Protein AF-A0A3M6CRD8-F1 (afdb_monomer)

Secondary structure (DSSP, 8-state):
-PPPHHHHHHHHHHHHHHH-GGG--GGGHHHHHHHHHHHH--GGGGT-HHHHHHHHHHHHHHHHHHHHHHHHTT---HHHHHHHHHH-HHHHHHHHHHHHHHHHHHHHHHHHHTT--TT-HHHHHHHHHHHHHHHHHHHIIIIIHHHHHHHHHHHHHHHHHHHHHHHTTTTTT-HHHHHHHHHHTHHHHHHHH-S--EEEEEEEE-SPPPTTS----EEEEEEE-TT-EEEEEEE--TTS-SB-S-BTTB-PBPHHHHHHHHHHHHHHHHHHHTHHHHHHHSSS--EEEEEEEEEE-S-THHHHT-HHHHHHHHHHHHHHTTT-EEE-HHHHHHHHHHTT--

InterPro domains:
  IPR025359 Shedu protein SduA, C-terminal [PF14082] (174-333)

Nearest PDB structures (foldseek):
  4oyd-assembly2_D  TM=3.198E-01  e=9.705E+00  synthetic construct
  8otz-assembly1_DU  TM=2.199E-01  e=2.222E+00  Bos taurus

Solvent-accessible surface area (backbone atoms only — not comparable to full-atom values): 18643 Å² total; per-residue (Å²): 131,87,77,50,72,69,58,48,52,51,52,52,53,14,56,58,37,37,76,49,47,69,73,65,52,86,90,41,59,85,36,48,63,56,10,50,49,60,64,66,54,67,76,54,47,82,78,41,50,56,66,41,34,54,51,51,42,50,53,48,50,52,53,50,53,53,51,47,43,72,75,42,54,90,53,77,45,70,65,51,50,56,51,44,44,71,76,32,62,70,56,37,52,48,51,56,40,40,54,48,20,48,47,37,27,50,52,41,44,48,52,64,69,68,61,72,67,99,80,48,73,62,59,55,49,48,40,52,50,53,24,50,52,32,43,44,49,37,49,42,60,71,30,46,46,59,46,50,52,51,50,52,52,52,50,54,50,54,50,53,52,49,48,48,73,69,35,58,71,84,46,17,74,39,42,67,60,54,49,55,50,47,67,76,38,46,69,56,57,27,53,75,69,50,83,57,49,44,84,70,37,73,58,31,70,29,41,67,63,42,99,82,71,66,55,55,50,56,35,52,31,30,31,24,36,89,80,28,34,32,31,40,31,39,75,50,24,45,60,43,58,65,52,39,72,73,56,90,94,42,34,48,63,8,72,64,47,54,48,50,55,53,49,49,53,49,42,50,52,36,28,62,75,40,37,74,68,49,47,76,72,43,100,58,85,63,42,67,88,74,59,46,33,35,37,38,43,7,40,58,75,83,37,62,90,37,66,67,51,40,51,34,47,51,55,54,50,61,74,41,44,93,65,37,43,76,42,26,50,56,58,49,53,48,56,51,53,65,68,69,78,116

Sequence (342 aa):
MEISDERFEEVWGSIQLAQDMRKARPEDYDRLAIALSFKLSHSDFALDPKDSAEHLLKIVQEKIDERLEEILGADRSRENFAKQLELAPGFKFFMDVALRAKRKLNDLIQYIDDDESDEFAIEFAEFVLEAMDEFNSVIVNGDVLPLLKRGVYASDIARALDVWATKRGDEAGNESFWHEELEKRKGVLERLLGGYALFMQSEFHVGTTDVRGAGSKRADFAYLNKANNISLIEIKAPKTKLLGRKYRDTCPFSSEVSGAISQVLIQRNELMANFYQKRHMAPMPFEVFAPRCFLIVGDLSSISDDRDKLMAFEVQRQAISSHVSIVTFDELYDQFSSFHQI

Foldseek 3Di:
DDQPPVNVCLLVVLCVCLVFVQPDDPVCVVSPVVSLCVNLDQPCCVPPVQVSLVVLLVVLVVLLVVLCCVQQPPNPDPVSVVVSVVVPVLSVVLVVLSVQLNVLSVVLNVVVVVCPPPDPPPVNVVSSVSNSVSSVVNVCSRHVVSVVVVVVVVVLLVVLVVCCVPVCPVCQQPQVVVLVSCVVNVVLVCLVVPDDKAWFDAQAFQADQPPVRPDGLTARTWIADPVLAIEGEHEGGQAPDQFDDDDPQATAGHPVVVVRLVSQLVSLVSNVVCVVVVQVVTPDHHDHPPYAAEYEYHALVVCVVPPRHNVRSVVNQVVCCVHYHYDYPVRSSVSSVVVPPD

Organism: NCBI:txid251654

Radius of gyration: 28.12 Å; Cα contacts (8 Å, |Δi|>4): 421; chains: 1; bounding box: 84×38×87 Å

Structure (mmCIF, N/CA/C/O backbone):
data_AF-A0A3M6CRD8-F1
#
_entry.id   AF-A0A3M6CRD8-F1
#
loop_
_atom_site.group_PDB
_atom_site.id
_atom_site.type_symbol
_atom_site.label_atom_id
_atom_site.label_alt_id
_atom_site.label_comp_id
_atom_site.label_asym_id
_atom_site.label_entity_id
_atom_site.label_seq_id
_atom_site.pdbx_PDB_ins_code
_atom_site.Cartn_x
_atom_site.Cartn_y
_atom_site.Cartn_z
_atom_site.occupancy
_atom_site.B_iso_or_equiv
_atom_site.auth_seq_id
_atom_site.auth_comp_id
_atom_site.auth_asym_id
_atom_site.auth_atom_id
_atom_site.pdbx_PDB_model_num
ATOM 1 N N . MET A 1 1 ? -46.968 7.690 10.334 1.00 50.56 1 MET A N 1
ATOM 2 C CA . MET A 1 1 ? -46.266 7.929 9.059 1.00 50.56 1 MET A CA 1
ATOM 3 C C . MET A 1 1 ? -45.726 6.575 8.645 1.00 50.56 1 MET A C 1
ATOM 5 O O . MET A 1 1 ? -44.907 6.048 9.385 1.00 50.56 1 MET A O 1
ATOM 9 N N . GLU A 1 2 ? -46.289 5.946 7.612 1.00 63.06 2 GLU A N 1
ATOM 10 C CA . GLU A 1 2 ? -45.821 4.629 7.157 1.00 63.06 2 GLU A CA 1
ATOM 11 C C . GLU A 1 2 ? -44.382 4.758 6.648 1.00 63.06 2 GLU A C 1
ATOM 13 O O . GLU A 1 2 ? -44.060 5.683 5.899 1.00 63.06 2 GLU A O 1
ATOM 18 N N . ILE A 1 3 ? -43.502 3.885 7.133 1.00 66.88 3 ILE A N 1
ATOM 19 C CA . ILE A 1 3 ? -42.139 3.760 6.617 1.00 66.88 3 ILE A CA 1
ATOM 20 C C . ILE A 1 3 ? -42.274 3.062 5.264 1.00 66.88 3 ILE A C 1
ATOM 22 O O . ILE A 1 3 ? -42.878 1.996 5.198 1.00 66.88 3 ILE A O 1
ATOM 26 N N . SER A 1 4 ? -41.770 3.674 4.190 1.00 83.56 4 SER A N 1
ATOM 27 C CA . SER A 1 4 ? -41.719 3.008 2.887 1.00 83.56 4 SER A CA 1
ATOM 28 C C . SER A 1 4 ? -40.782 1.802 2.950 1.00 83.56 4 SER A C 1
ATOM 30 O O . SER A 1 4 ? -39.781 1.845 3.666 1.00 83.56 4 SER A O 1
ATOM 32 N N . ASP A 1 5 ? -41.062 0.760 2.165 1.00 83.69 5 ASP A N 1
ATOM 33 C CA . ASP A 1 5 ? -40.213 -0.439 2.086 1.00 83.69 5 ASP A CA 1
ATOM 34 C C . ASP A 1 5 ? -38.744 -0.079 1.786 1.00 83.69 5 ASP A C 1
ATOM 36 O O . ASP A 1 5 ? -37.828 -0.617 2.400 1.00 83.69 5 ASP A O 1
ATOM 40 N N . GLU A 1 6 ? -38.507 0.927 0.937 1.00 80.69 6 GLU A N 1
ATOM 41 C CA . GLU A 1 6 ? -37.163 1.453 0.649 1.00 80.69 6 GLU A CA 1
ATOM 42 C C . GLU A 1 6 ? -36.455 2.013 1.892 1.00 80.69 6 GLU A C 1
ATOM 44 O O . GLU A 1 6 ? -35.274 1.746 2.115 1.00 80.69 6 GLU A O 1
ATOM 49 N N . ARG A 1 7 ? -37.176 2.764 2.732 1.00 80.50 7 ARG A N 1
ATOM 50 C CA . ARG A 1 7 ? -36.622 3.352 3.957 1.00 80.50 7 ARG A CA 1
ATOM 51 C C . ARG A 1 7 ? -36.400 2.293 5.035 1.00 80.50 7 ARG A C 1
ATOM 53 O O . ARG A 1 7 ? -35.473 2.423 5.832 1.00 80.50 7 ARG A O 1
ATOM 60 N N . PHE A 1 8 ? -37.227 1.249 5.069 1.00 84.50 8 PHE A N 1
ATOM 61 C CA . PHE A 1 8 ? -36.997 0.097 5.938 1.00 84.50 8 PHE A CA 1
ATOM 62 C C . PHE A 1 8 ? -35.706 -0.636 5.551 1.00 84.50 8 PHE A C 1
ATOM 64 O O . PHE A 1 8 ? -34.853 -0.850 6.411 1.00 84.50 8 PHE A O 1
ATOM 71 N N . GLU A 1 9 ? -35.517 -0.940 4.265 1.00 85.06 9 GLU A N 1
ATOM 72 C CA . GLU A 1 9 ? -34.311 -1.609 3.757 1.00 85.06 9 GLU A CA 1
ATOM 73 C C . GLU A 1 9 ? -33.032 -0.780 3.979 1.00 85.06 9 GLU A C 1
ATOM 75 O O . GLU A 1 9 ? -31.980 -1.322 4.323 1.00 85.06 9 GLU A O 1
ATOM 80 N N . GLU A 1 10 ? -33.104 0.546 3.840 1.00 82.75 10 GLU A N 1
ATOM 81 C CA . GLU A 1 10 ? -31.990 1.454 4.141 1.00 82.75 10 GLU A CA 1
ATOM 82 C C . GLU A 1 10 ? -31.578 1.405 5.622 1.00 82.75 10 GLU A C 1
ATOM 84 O O . GLU A 1 10 ? -30.393 1.242 5.942 1.00 82.75 10 GLU A O 1
ATOM 89 N N . VAL A 1 11 ? -32.549 1.519 6.535 1.00 82.88 11 VAL A N 1
ATOM 90 C CA . VAL A 1 11 ? -32.298 1.496 7.984 1.00 82.88 11 VAL A CA 1
ATOM 91 C C . VAL A 1 11 ? -31.804 0.120 8.417 1.00 82.88 11 VAL A C 1
ATOM 93 O O . VAL A 1 11 ? -30.806 0.023 9.131 1.00 82.88 11 VAL A O 1
ATOM 96 N N . TRP A 1 12 ? -32.454 -0.946 7.952 1.00 85.38 12 TRP A N 1
ATOM 97 C CA . TRP A 1 12 ? -32.073 -2.316 8.279 1.00 85.38 12 TRP A CA 1
ATOM 98 C C . TRP A 1 12 ? -30.667 -2.651 7.774 1.00 85.38 12 TRP A C 1
ATOM 100 O O . TRP A 1 12 ? -29.837 -3.150 8.538 1.00 85.38 12 TRP A O 1
ATOM 110 N N . GLY A 1 13 ? -30.353 -2.286 6.528 1.00 85.94 13 GLY A N 1
ATOM 111 C CA . GLY A 1 13 ? -29.010 -2.433 5.974 1.00 85.94 13 GLY A CA 1
ATOM 112 C C . GLY A 1 13 ? -27.956 -1.648 6.762 1.00 85.94 13 GLY A C 1
ATOM 113 O O . GLY A 1 13 ? -26.855 -2.151 6.985 1.00 85.94 13 GLY A O 1
ATOM 114 N N . SER A 1 14 ? -28.294 -0.452 7.253 1.00 87.44 14 SER A N 1
ATOM 115 C CA . SER A 1 14 ? -27.396 0.353 8.094 1.00 87.44 14 SER A CA 1
ATOM 116 C C . SER A 1 14 ? -27.139 -0.288 9.462 1.00 87.44 14 SER A C 1
ATOM 118 O O . SER A 1 14 ? -26.006 -0.266 9.937 1.00 87.44 14 SER A O 1
ATOM 120 N N . ILE A 1 15 ? -28.153 -0.908 10.076 1.00 85.81 15 ILE A N 1
ATOM 121 C CA . ILE A 1 15 ? -28.018 -1.646 11.345 1.00 85.81 15 ILE A CA 1
ATOM 122 C C . ILE A 1 15 ? -27.124 -2.876 11.165 1.00 85.81 15 ILE A C 1
ATOM 124 O O . ILE A 1 15 ? -26.238 -3.126 11.979 1.00 85.81 15 ILE A O 1
ATOM 128 N N . GLN A 1 16 ? -27.310 -3.630 10.080 1.00 86.50 16 GLN A N 1
ATOM 129 C CA . GLN A 1 16 ? -26.449 -4.774 9.773 1.00 86.50 16 GLN A CA 1
ATOM 130 C C . GLN A 1 16 ? -24.996 -4.336 9.550 1.00 86.50 16 GLN A C 1
ATOM 132 O O . GLN A 1 16 ? -24.073 -4.942 10.095 1.00 86.50 16 GLN A O 1
ATOM 137 N N . LEU A 1 17 ? -24.785 -3.250 8.802 1.00 88.06 17 LEU A N 1
ATOM 138 C CA . LEU A 1 17 ? -23.453 -2.699 8.560 1.00 88.06 17 LEU A CA 1
ATOM 139 C C . LEU A 1 17 ? -22.801 -2.156 9.840 1.00 88.06 17 LEU A C 1
ATOM 141 O O . LEU A 1 17 ? -21.583 -2.253 10.001 1.00 88.06 17 LEU A O 1
ATOM 145 N N . ALA A 1 18 ? -23.600 -1.632 10.771 1.00 86.81 18 ALA A N 1
ATOM 146 C CA . ALA A 1 18 ? -23.132 -1.195 12.078 1.00 86.81 18 ALA A CA 1
ATOM 147 C C . ALA A 1 18 ? -22.554 -2.351 12.908 1.00 86.81 18 ALA A C 1
ATOM 149 O O . ALA A 1 18 ? -21.743 -2.089 13.776 1.00 86.81 18 ALA A O 1
ATOM 150 N N . GLN A 1 19 ? -22.861 -3.623 12.646 1.00 83.69 19 GLN A N 1
ATOM 151 C CA . GLN A 1 19 ? -22.251 -4.726 13.406 1.00 83.69 19 GLN A CA 1
ATOM 152 C C . GLN A 1 19 ? -20.760 -4.901 13.087 1.00 83.69 19 GLN A C 1
ATOM 154 O O . GLN A 1 19 ? -19.939 -5.086 13.982 1.00 83.69 19 GLN A O 1
ATOM 159 N N . ASP A 1 20 ? -20.390 -4.800 11.809 1.00 84.12 20 ASP A N 1
ATOM 160 C CA . ASP A 1 20 ? -18.999 -4.839 11.366 1.00 84.12 20 ASP A CA 1
ATOM 161 C C . ASP A 1 20 ? -18.810 -3.972 10.122 1.00 84.12 20 ASP A C 1
ATOM 163 O O . ASP A 1 20 ? -18.903 -4.426 8.977 1.00 84.12 20 ASP A O 1
ATOM 167 N N . MET A 1 21 ? -18.475 -2.706 10.363 1.00 88.12 21 MET A N 1
ATOM 168 C CA . MET A 1 21 ? -18.277 -1.733 9.295 1.00 88.12 21 MET A CA 1
ATOM 169 C C . MET A 1 21 ? -17.099 -2.100 8.382 1.00 88.12 21 MET A C 1
ATOM 171 O O . MET A 1 21 ? -17.038 -1.633 7.247 1.00 88.12 21 MET A O 1
ATOM 175 N N . ARG A 1 22 ? -16.181 -2.987 8.800 1.00 84.00 22 ARG A N 1
ATOM 176 C CA . ARG A 1 22 ? -15.063 -3.413 7.943 1.00 84.00 22 ARG A CA 1
ATOM 177 C C . ARG A 1 22 ? -15.558 -4.147 6.690 1.00 84.00 22 ARG A C 1
ATOM 179 O O . ARG A 1 22 ? -14.829 -4.175 5.696 1.00 84.00 22 ARG A O 1
ATOM 186 N N . LYS A 1 23 ? -16.784 -4.673 6.711 1.00 85.75 23 LYS A N 1
ATOM 187 C CA . LYS A 1 23 ? -17.433 -5.367 5.590 1.00 85.75 23 LYS A CA 1
ATOM 188 C C . LYS A 1 23 ? -18.084 -4.434 4.562 1.00 85.75 23 LYS A C 1
ATOM 190 O O . LYS A 1 23 ? -18.619 -4.937 3.581 1.00 85.75 23 LYS A O 1
ATOM 195 N N . ALA A 1 24 ? -18.035 -3.113 4.764 1.00 86.62 24 ALA A N 1
ATOM 196 C CA . ALA A 1 24 ? -18.603 -2.149 3.825 1.00 86.62 24 ALA A CA 1
ATOM 197 C C . ALA A 1 24 ? -18.035 -2.319 2.408 1.00 86.62 24 ALA A C 1
ATOM 199 O O . ALA A 1 24 ? -16.821 -2.478 2.225 1.00 86.62 24 ALA A O 1
ATOM 200 N N . ARG A 1 25 ? -18.923 -2.238 1.417 1.00 83.38 25 ARG A N 1
ATOM 201 C CA . ARG A 1 25 ? -18.619 -2.264 -0.018 1.00 83.38 25 ARG A CA 1
ATOM 202 C C . ARG A 1 25 ? -18.853 -0.877 -0.629 1.00 83.38 25 ARG A C 1
ATOM 204 O O . ARG A 1 25 ? -19.482 -0.036 0.013 1.00 83.38 25 ARG A O 1
ATOM 211 N N . PRO A 1 26 ? -18.376 -0.610 -1.860 1.00 78.00 26 PRO A N 1
ATOM 212 C CA . PRO A 1 26 ? -18.571 0.690 -2.505 1.00 78.00 26 PRO A CA 1
ATOM 213 C C . PRO A 1 26 ? -20.036 1.138 -2.573 1.00 78.00 26 PRO A C 1
ATOM 215 O O . PRO A 1 26 ? -20.307 2.318 -2.412 1.00 78.00 26 PRO A O 1
ATOM 218 N N . GLU A 1 27 ? -20.977 0.208 -2.749 1.00 80.69 27 GLU A N 1
ATOM 219 C CA . GLU A 1 27 ? -22.424 0.475 -2.765 1.00 80.69 27 GLU A CA 1
ATOM 220 C C . GLU A 1 27 ? -23.023 0.878 -1.405 1.00 80.69 27 GLU A C 1
ATOM 222 O O . GLU A 1 27 ? -24.117 1.430 -1.362 1.00 80.69 27 GLU A O 1
ATOM 227 N N . ASP A 1 28 ? -22.314 0.655 -0.296 1.00 84.81 28 ASP A N 1
ATOM 228 C CA . ASP A 1 28 ? -22.803 0.951 1.056 1.00 84.81 28 ASP A CA 1
ATOM 229 C C . ASP A 1 28 ? -22.496 2.398 1.503 1.00 84.81 28 ASP A C 1
ATOM 231 O O . ASP A 1 28 ? -22.739 2.753 2.659 1.00 84.81 28 ASP A O 1
ATOM 235 N N . TYR A 1 29 ? -21.945 3.247 0.624 1.00 78.25 29 TYR A N 1
ATOM 236 C CA . TYR A 1 29 ? -21.412 4.563 1.003 1.00 78.25 29 TYR A CA 1
ATOM 237 C C . TYR A 1 29 ? -22.455 5.485 1.656 1.00 78.25 29 TYR A C 1
ATOM 239 O O . TYR A 1 29 ? -22.149 6.116 2.669 1.00 78.25 29 TYR A O 1
ATOM 247 N N . ASP A 1 30 ? -23.690 5.499 1.146 1.00 80.94 30 ASP A N 1
ATOM 248 C CA . ASP A 1 30 ? -24.796 6.295 1.700 1.00 80.94 30 ASP A CA 1
ATOM 249 C C . ASP A 1 30 ? -25.219 5.813 3.100 1.00 80.94 30 ASP A C 1
ATOM 251 O O . ASP A 1 30 ? -25.695 6.591 3.927 1.00 80.94 30 ASP A O 1
ATOM 255 N N . ARG A 1 31 ? -24.977 4.534 3.416 1.00 84.81 31 ARG A N 1
ATOM 256 C CA . ARG A 1 31 ? -25.359 3.904 4.691 1.00 84.81 31 ARG A CA 1
ATOM 257 C C . ARG A 1 31 ? -24.302 4.063 5.778 1.00 84.81 31 ARG A C 1
ATOM 259 O O . ARG A 1 31 ? -24.618 3.929 6.958 1.00 84.81 31 ARG A O 1
ATOM 266 N N . LEU A 1 32 ? -23.051 4.365 5.420 1.00 85.50 32 LEU A N 1
ATOM 267 C CA . LEU A 1 32 ? -21.933 4.432 6.372 1.00 85.50 32 LEU A CA 1
ATOM 268 C C . LEU A 1 32 ? -22.147 5.468 7.478 1.00 85.50 32 LEU A C 1
ATOM 270 O O . LEU A 1 32 ? -21.805 5.197 8.627 1.00 85.50 32 LEU A O 1
ATOM 274 N N . ALA A 1 33 ? -22.714 6.632 7.152 1.00 83.81 33 ALA A N 1
ATOM 275 C CA . ALA A 1 33 ? -22.978 7.676 8.140 1.00 83.81 33 ALA A CA 1
ATOM 276 C C . ALA A 1 33 ? -24.034 7.231 9.164 1.00 83.81 33 ALA A C 1
ATOM 278 O O . ALA A 1 33 ? -23.852 7.416 10.367 1.00 83.81 33 ALA A O 1
ATOM 279 N N . ILE A 1 34 ? -25.103 6.585 8.691 1.00 84.12 34 ILE A N 1
ATOM 280 C CA . ILE A 1 34 ? -26.182 6.059 9.534 1.00 84.12 34 ILE A CA 1
ATOM 281 C C . ILE A 1 34 ? -25.659 4.899 10.392 1.00 84.12 34 ILE A C 1
ATOM 283 O O . ILE A 1 34 ? -25.854 4.893 11.605 1.00 84.12 34 ILE A O 1
ATOM 287 N N . ALA A 1 35 ? -24.931 3.957 9.789 1.00 86.88 35 ALA A N 1
ATOM 288 C CA . ALA A 1 35 ? -24.308 2.837 10.492 1.00 86.88 35 ALA A CA 1
ATOM 289 C C . ALA A 1 35 ? -23.324 3.308 11.577 1.00 86.88 35 ALA A C 1
ATOM 291 O O . ALA A 1 35 ? -23.315 2.776 12.688 1.00 86.88 35 ALA A O 1
ATOM 292 N N . LEU A 1 36 ? -22.522 4.338 11.283 1.00 87.19 36 LEU A N 1
ATOM 293 C CA . LEU A 1 36 ? -21.620 4.949 12.258 1.00 87.19 36 LEU A CA 1
ATOM 294 C C . LEU A 1 36 ? -22.394 5.603 13.404 1.00 87.19 36 LEU A C 1
ATOM 296 O O . LEU A 1 36 ? -22.027 5.421 14.562 1.00 87.19 36 LEU A O 1
ATOM 300 N N . SER A 1 37 ? -23.469 6.329 13.086 1.00 84.69 37 SER A N 1
ATOM 301 C CA . SER A 1 37 ? -24.329 6.953 14.089 1.00 84.69 37 SER A CA 1
ATOM 302 C C . SER A 1 37 ? -24.927 5.914 15.031 1.00 84.69 37 SER A C 1
ATOM 304 O O . SER A 1 37 ? -24.848 6.110 16.237 1.00 84.69 37 SER A O 1
ATOM 306 N N . PHE A 1 38 ? -25.467 4.806 14.510 1.00 84.50 38 PHE A N 1
ATOM 307 C CA . PHE A 1 38 ? -26.000 3.717 15.338 1.00 84.50 38 PHE A CA 1
ATOM 308 C C . PHE A 1 38 ? -24.940 3.096 16.240 1.00 84.50 38 PHE A C 1
ATOM 310 O O . PHE A 1 38 ? -25.214 2.743 17.381 1.00 84.50 38 PHE A O 1
ATOM 317 N N . LYS A 1 39 ? -23.715 2.962 15.734 1.00 85.06 39 LYS A N 1
ATOM 318 C CA . LYS A 1 39 ? -22.649 2.294 16.471 1.00 85.06 39 LYS A CA 1
ATOM 319 C C . LYS A 1 39 ? -21.976 3.164 17.534 1.00 85.06 39 LYS A C 1
ATOM 321 O O . LYS A 1 39 ? -21.371 2.634 18.461 1.00 85.06 39 LYS A O 1
ATOM 326 N N . LEU A 1 40 ? -22.053 4.484 17.389 1.00 87.56 40 LEU A N 1
ATOM 327 C CA . LEU A 1 40 ? -21.554 5.442 18.379 1.00 87.56 40 LEU A CA 1
ATOM 328 C C . LEU A 1 40 ? -22.656 5.956 19.316 1.00 87.56 40 LEU A C 1
ATOM 330 O O . LEU A 1 40 ? -22.345 6.593 20.323 1.00 87.56 40 LEU A O 1
ATOM 334 N N . SER A 1 41 ? -23.931 5.724 18.987 1.00 82.69 41 SER A N 1
ATOM 335 C CA . SER A 1 41 ? -25.053 6.093 19.846 1.00 82.69 41 SER A CA 1
ATOM 336 C C . SER A 1 41 ? -25.209 5.103 20.993 1.00 82.69 41 SER A C 1
ATOM 338 O O . SER A 1 41 ? -25.355 3.909 20.759 1.00 82.69 41 SER A O 1
ATOM 340 N N . HIS A 1 42 ? -25.272 5.630 22.214 1.00 80.69 42 HIS A N 1
ATOM 341 C CA . HIS A 1 42 ? -25.494 4.866 23.446 1.00 80.69 42 HIS A CA 1
ATOM 342 C C . HIS A 1 42 ? -26.773 5.334 24.137 1.00 80.69 42 HIS A C 1
ATOM 344 O O . HIS A 1 42 ? -26.755 5.740 25.294 1.00 80.69 42 HIS A O 1
ATOM 350 N N . SER A 1 43 ? -27.890 5.361 23.402 1.00 71.69 43 SER A N 1
ATOM 351 C CA . SER A 1 43 ? -29.162 5.904 23.909 1.00 71.69 43 SER A CA 1
ATOM 352 C C . SER A 1 43 ? -29.684 5.176 25.148 1.00 71.69 43 SER A C 1
ATOM 354 O O . SER A 1 43 ? -30.381 5.782 25.959 1.00 71.69 43 SER A O 1
ATOM 356 N N . ASP A 1 44 ? -29.323 3.905 25.307 1.00 78.00 44 ASP A N 1
ATOM 357 C CA . ASP A 1 44 ? -29.854 3.037 26.358 1.00 78.00 44 ASP A CA 1
ATOM 358 C C . ASP A 1 44 ? -29.239 3.328 27.738 1.00 78.00 44 ASP A C 1
ATOM 360 O O . ASP A 1 44 ? -29.866 3.037 28.756 1.00 78.00 44 ASP A O 1
ATOM 364 N N . PHE A 1 45 ? -28.099 4.035 27.798 1.00 80.31 45 PHE A N 1
ATOM 365 C CA . PHE A 1 45 ? -27.494 4.488 29.061 1.00 80.31 45 PHE A CA 1
ATOM 366 C C . PHE A 1 45 ? -28.402 5.423 29.862 1.00 80.31 45 PHE A C 1
ATOM 368 O O . PHE A 1 45 ? -28.267 5.508 31.075 1.00 80.31 45 PHE A O 1
ATOM 375 N N . ALA A 1 46 ? -29.326 6.132 29.207 1.00 75.06 46 ALA A N 1
ATOM 376 C CA . ALA A 1 46 ? -30.291 6.985 29.898 1.00 75.06 46 ALA A CA 1
ATOM 377 C C . ALA A 1 46 ? -31.416 6.189 30.586 1.00 75.06 46 ALA A C 1
ATOM 379 O O . ALA A 1 46 ? -32.134 6.749 31.413 1.00 75.06 46 ALA A O 1
ATOM 380 N N . LEU A 1 47 ? -31.603 4.921 30.209 1.00 81.69 47 LEU A N 1
ATOM 381 C CA . LEU A 1 47 ? -32.669 4.052 30.708 1.00 81.69 47 LEU A CA 1
ATOM 382 C C . LEU A 1 47 ? -32.138 3.061 31.741 1.00 81.69 47 LEU A C 1
ATOM 384 O O . LEU A 1 47 ? -32.722 2.940 32.814 1.00 81.69 47 LEU A O 1
ATOM 388 N N . ASP A 1 48 ? -31.042 2.380 31.409 1.00 86.88 48 ASP A N 1
ATOM 389 C CA . ASP A 1 48 ? -30.403 1.388 32.270 1.00 86.88 48 ASP A CA 1
ATOM 390 C C . ASP A 1 48 ? -28.873 1.463 32.121 1.00 86.88 48 ASP A C 1
ATOM 392 O O . ASP A 1 48 ? -28.284 0.788 31.267 1.00 86.88 48 ASP A O 1
ATOM 396 N N . PRO A 1 49 ? -28.206 2.336 32.898 1.00 86.19 49 PRO A N 1
ATOM 397 C CA . PRO A 1 49 ? -26.771 2.559 32.769 1.00 86.19 49 PRO A CA 1
ATOM 398 C C . PRO A 1 49 ? -25.932 1.320 33.086 1.00 86.19 49 PRO A C 1
ATOM 400 O O . PRO A 1 49 ? -24.888 1.122 32.463 1.00 86.19 49 PRO A O 1
ATOM 403 N N . LYS A 1 50 ? -26.376 0.489 34.039 1.00 88.81 50 LYS A N 1
ATOM 404 C CA . LYS A 1 50 ? -25.629 -0.695 34.467 1.00 88.81 50 LYS A CA 1
ATOM 405 C C . LYS A 1 50 ? -25.685 -1.776 33.399 1.00 88.81 50 LYS A C 1
ATOM 407 O O . LYS A 1 50 ? -24.630 -2.192 32.919 1.00 88.81 50 LYS A O 1
ATOM 412 N N . ASP A 1 51 ? -26.886 -2.166 32.974 1.00 89.19 51 ASP A N 1
ATOM 413 C CA . ASP A 1 51 ? -27.048 -3.189 31.936 1.00 89.19 51 ASP A CA 1
ATOM 414 C C . ASP A 1 51 ? -26.390 -2.736 30.624 1.00 89.19 51 ASP A C 1
ATOM 416 O O . ASP A 1 51 ? -25.746 -3.530 29.929 1.00 89.19 51 ASP A O 1
ATOM 420 N N . SER A 1 52 ? -26.468 -1.436 30.311 1.00 90.25 52 SER A N 1
ATOM 421 C CA . SER A 1 52 ? -25.770 -0.861 29.158 1.00 90.25 52 SER A CA 1
ATOM 422 C C . SER A 1 52 ? -24.249 -0.992 29.289 1.00 90.25 52 SER A C 1
ATOM 424 O O . SER A 1 52 ? -23.593 -1.446 28.348 1.00 90.25 52 SER A O 1
ATOM 426 N N . ALA A 1 53 ? -23.667 -0.655 30.445 1.00 90.81 53 ALA A N 1
ATOM 427 C CA . ALA A 1 53 ? -22.231 -0.788 30.687 1.00 90.81 53 ALA A CA 1
ATOM 428 C C . ALA A 1 53 ? -21.759 -2.252 30.625 1.00 90.81 53 ALA A C 1
ATOM 430 O O . ALA A 1 53 ? -20.733 -2.541 29.999 1.00 90.81 53 ALA A O 1
ATOM 431 N N . GLU A 1 54 ? -22.520 -3.188 31.196 1.00 93.62 54 GLU A N 1
ATOM 432 C CA . GLU A 1 54 ? -22.244 -4.628 31.117 1.00 93.62 54 GLU A CA 1
ATOM 433 C C . GLU A 1 54 ? -22.293 -5.140 29.670 1.00 93.62 54 GLU A C 1
ATOM 435 O O . GLU A 1 54 ? -21.427 -5.913 29.236 1.00 93.62 54 GLU A O 1
ATOM 440 N N . HIS A 1 55 ? -23.264 -4.671 28.885 1.00 92.56 55 HIS A N 1
ATOM 441 C CA . HIS A 1 55 ? -23.369 -5.010 27.472 1.00 92.56 55 HIS A CA 1
ATOM 442 C C . HIS A 1 55 ? -22.167 -4.496 26.667 1.00 92.56 55 HIS A C 1
ATOM 444 O O . HIS A 1 55 ? -21.544 -5.262 25.923 1.00 92.56 55 HIS A O 1
ATOM 450 N N . LEU A 1 56 ? -21.783 -3.228 26.851 1.00 92.69 56 LEU A N 1
ATOM 451 C CA . LEU A 1 56 ? -20.602 -2.657 26.200 1.00 92.69 56 LEU A CA 1
ATOM 452 C C . LEU A 1 56 ? -19.318 -3.391 26.606 1.00 92.69 56 LEU A C 1
ATOM 454 O O . LEU A 1 56 ? -18.458 -3.652 25.761 1.00 92.69 56 LEU A O 1
ATOM 458 N N . LEU A 1 57 ? -19.194 -3.778 27.878 1.00 94.56 57 LEU A N 1
ATOM 459 C CA . LEU A 1 57 ? -18.051 -4.531 28.395 1.00 94.56 57 LEU A CA 1
ATOM 460 C C . LEU A 1 57 ? -17.903 -5.881 27.684 1.00 94.56 57 LEU A C 1
ATOM 462 O O . LEU A 1 57 ? -16.788 -6.275 27.323 1.00 94.56 57 LEU A O 1
ATOM 466 N N . LYS A 1 58 ? -19.025 -6.563 27.429 1.00 95.06 58 LYS A N 1
ATOM 467 C CA . LYS A 1 58 ? -19.052 -7.801 26.647 1.00 95.06 58 LYS A CA 1
ATOM 468 C C . LYS A 1 58 ? -18.566 -7.573 25.213 1.00 95.06 58 LYS A C 1
ATOM 470 O O . LYS A 1 58 ? -17.705 -8.320 24.755 1.00 95.06 58 LYS A O 1
ATOM 475 N N . ILE A 1 59 ? -19.033 -6.518 24.542 1.00 92.88 59 ILE A N 1
ATOM 476 C CA . ILE A 1 59 ? -18.587 -6.165 23.180 1.00 92.88 59 ILE A CA 1
ATOM 477 C C . ILE A 1 59 ? -17.077 -5.882 23.148 1.00 92.88 59 ILE A C 1
ATOM 479 O O . ILE A 1 59 ? -16.372 -6.342 22.247 1.00 92.88 59 ILE A O 1
ATOM 483 N N . VAL A 1 60 ? -16.550 -5.138 24.127 1.00 94.50 60 VAL A N 1
ATOM 484 C CA . VAL A 1 60 ? -15.105 -4.869 24.226 1.00 94.50 60 VAL A CA 1
ATOM 485 C C . VAL A 1 60 ? -14.325 -6.175 24.377 1.00 94.50 60 VAL A C 1
ATOM 487 O O . VAL A 1 60 ? -13.300 -6.350 23.715 1.00 94.50 60 VAL A O 1
ATOM 490 N N . GLN A 1 61 ? -14.808 -7.104 25.205 1.00 96.25 61 GLN A N 1
ATOM 491 C CA . GLN A 1 61 ? -14.174 -8.410 25.381 1.00 96.25 61 GLN A CA 1
ATOM 492 C C . GLN A 1 61 ? -14.189 -9.234 24.086 1.00 96.25 61 GLN A C 1
ATOM 494 O O . GLN A 1 61 ? -13.142 -9.744 23.693 1.00 96.25 61 GLN A O 1
ATOM 499 N N . GLU A 1 62 ? -15.322 -9.289 23.383 1.00 94.50 62 GLU A N 1
ATOM 500 C CA . GLU A 1 62 ? -15.441 -9.969 22.086 1.00 94.50 62 GLU A CA 1
ATOM 501 C C . GLU A 1 62 ? -14.449 -9.397 21.060 1.00 94.50 62 GLU A C 1
ATOM 503 O O . GLU A 1 62 ? -13.721 -10.147 20.410 1.00 94.50 62 GLU A O 1
ATOM 508 N N . LYS A 1 63 ? -14.320 -8.067 20.976 1.00 92.19 63 LYS A N 1
ATOM 509 C CA . LYS A 1 63 ? -13.346 -7.417 20.082 1.00 92.19 63 LYS A CA 1
ATOM 510 C C . LYS A 1 63 ? -11.893 -7.704 20.458 1.00 92.19 63 LYS A C 1
ATOM 512 O O . LYS A 1 63 ? -11.050 -7.831 19.568 1.00 92.19 63 LYS A O 1
ATOM 517 N N . ILE A 1 64 ? -11.574 -7.785 21.751 1.00 94.19 64 ILE A N 1
ATOM 518 C CA . ILE A 1 64 ? -10.244 -8.210 22.208 1.00 94.19 64 ILE A CA 1
ATOM 519 C C . ILE A 1 64 ? -9.976 -9.641 21.738 1.00 94.19 64 ILE A C 1
ATOM 521 O O . ILE A 1 64 ? -8.916 -9.900 21.168 1.00 94.19 64 ILE A O 1
ATOM 525 N N . ASP A 1 65 ? -10.932 -10.546 21.932 1.00 94.00 65 ASP A N 1
ATOM 526 C CA . ASP A 1 65 ? -10.785 -11.958 21.583 1.00 94.00 65 ASP A CA 1
ATOM 527 C C . ASP A 1 65 ? -10.613 -12.154 20.070 1.00 94.00 65 ASP A C 1
ATOM 529 O O . ASP A 1 65 ? -9.703 -12.875 19.649 1.00 94.00 65 ASP A O 1
ATOM 533 N N . GLU A 1 66 ? -11.400 -11.448 19.250 1.00 92.19 66 GLU A N 1
ATOM 534 C CA . GLU A 1 66 ? -11.240 -11.410 17.790 1.00 92.19 66 GLU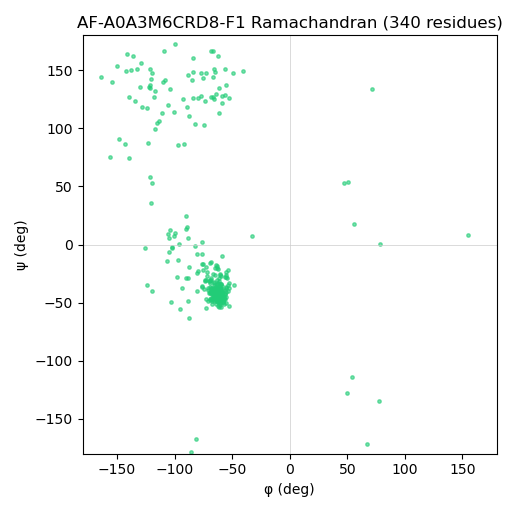 A CA 1
ATOM 535 C C . GLU A 1 66 ? -9.843 -10.930 17.385 1.00 92.19 66 GLU A C 1
ATOM 537 O O . GLU A 1 66 ? -9.185 -11.540 16.539 1.00 92.19 66 GLU A O 1
ATOM 542 N N . ARG 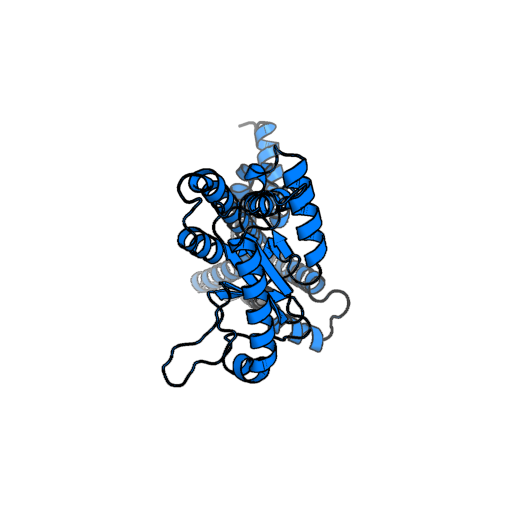A 1 67 ? -9.359 -9.842 17.998 1.00 91.19 67 ARG A N 1
ATOM 543 C CA . ARG A 1 67 ? -8.060 -9.260 17.646 1.00 91.19 67 ARG A CA 1
ATOM 544 C C . ARG A 1 67 ? -6.893 -10.147 18.068 1.00 91.19 67 ARG A C 1
ATOM 546 O O . ARG A 1 67 ? -5.888 -10.217 17.359 1.00 91.19 67 ARG A O 1
ATOM 553 N N . LEU A 1 68 ? -7.008 -10.812 19.215 1.00 93.25 68 LEU A N 1
ATOM 554 C CA . LEU A 1 68 ? -6.021 -11.786 19.675 1.00 93.25 68 LEU A CA 1
ATOM 555 C C . LEU A 1 68 ? -5.954 -12.982 18.726 1.00 93.25 68 LEU A C 1
ATOM 557 O O . LEU A 1 68 ? -4.852 -13.403 18.380 1.00 93.25 68 LEU A O 1
ATOM 561 N N . GLU A 1 69 ? -7.099 -13.491 18.271 1.00 92.75 69 GLU A N 1
ATOM 562 C CA . GLU A 1 69 ? -7.143 -14.571 17.282 1.00 92.75 69 GLU A CA 1
ATOM 563 C C . GLU A 1 69 ? -6.512 -14.143 15.948 1.00 92.75 69 GLU A C 1
ATOM 565 O O . GLU A 1 69 ? -5.685 -14.869 15.404 1.00 92.75 69 GLU A O 1
ATOM 570 N N . GLU A 1 70 ?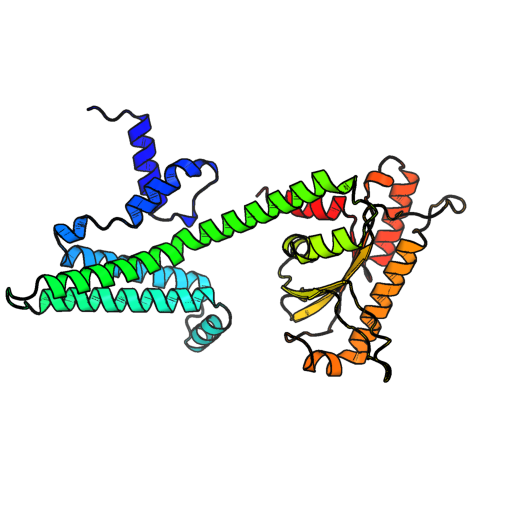 -6.817 -12.937 15.460 1.00 90.25 70 GLU A N 1
ATOM 571 C CA . GLU A 1 70 ? -6.265 -12.403 14.206 1.00 90.25 70 GLU A CA 1
ATOM 572 C C . GLU A 1 70 ? -4.729 -12.295 14.224 1.00 90.25 70 GLU A C 1
ATOM 574 O O . GLU A 1 70 ? -4.071 -12.594 13.228 1.00 90.25 70 GLU A O 1
ATOM 579 N N . ILE A 1 71 ? -4.149 -11.847 15.343 1.00 90.56 71 ILE A N 1
ATOM 580 C CA . ILE A 1 71 ? -2.717 -11.520 15.431 1.00 90.56 71 ILE A CA 1
ATOM 581 C C . ILE A 1 71 ? -1.870 -12.692 15.943 1.00 90.56 71 ILE A C 1
ATOM 583 O O . ILE A 1 71 ? -0.739 -12.876 15.487 1.00 90.56 71 ILE A O 1
ATOM 587 N N . LEU A 1 72 ? -2.381 -13.473 16.897 1.00 91.62 72 LEU A N 1
ATOM 588 C CA . LEU A 1 72 ? -1.635 -14.569 17.527 1.00 91.62 72 LEU A CA 1
ATOM 589 C C . LEU A 1 72 ? -1.963 -15.935 16.916 1.00 91.62 72 LEU A C 1
ATOM 591 O O . LEU A 1 72 ? -1.119 -16.836 16.950 1.00 91.62 72 LEU A O 1
ATOM 595 N N . GLY A 1 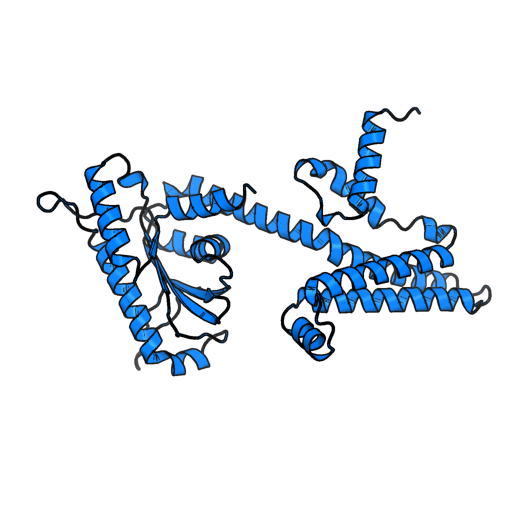73 ? -3.173 -16.100 16.371 1.00 90.75 73 GLY A N 1
ATOM 596 C CA . GLY A 1 73 ? -3.700 -17.390 15.938 1.00 90.75 73 GLY A CA 1
ATOM 597 C C . GLY A 1 73 ? -3.557 -18.454 17.030 1.00 90.75 73 GLY A C 1
ATOM 598 O O . GLY A 1 73 ? -3.925 -18.249 18.189 1.00 90.75 73 GLY A O 1
ATOM 599 N N . ALA A 1 74 ? -2.958 -19.592 16.666 1.00 89.25 74 ALA A N 1
ATOM 600 C CA . ALA A 1 74 ? -2.784 -20.732 17.565 1.00 89.25 74 ALA A CA 1
ATOM 601 C C . ALA A 1 74 ? -1.725 -20.523 18.671 1.00 89.25 74 ALA A C 1
ATOM 603 O O . ALA A 1 74 ? -1.825 -21.148 19.728 1.00 89.25 74 ALA A O 1
ATOM 604 N N . ASP A 1 75 ? -0.712 -19.672 18.463 1.00 89.75 75 ASP A N 1
ATOM 605 C CA . ASP A 1 75 ? 0.350 -19.436 19.453 1.00 89.75 75 ASP A CA 1
ATOM 606 C C . ASP A 1 75 ? -0.002 -18.254 20.359 1.00 89.75 75 ASP A C 1
ATOM 608 O O . ASP A 1 75 ? 0.405 -17.113 20.138 1.00 89.75 75 ASP A O 1
ATOM 612 N N . ARG A 1 76 ? -0.745 -18.542 21.428 1.00 89.38 76 ARG A N 1
ATOM 613 C CA . ARG A 1 76 ? -1.136 -17.554 22.445 1.00 89.38 76 ARG A CA 1
ATOM 614 C C . ARG A 1 76 ? -0.131 -17.435 23.598 1.00 89.38 76 ARG A C 1
ATOM 616 O O . ARG A 1 76 ? -0.502 -17.059 24.712 1.00 89.38 76 ARG A O 1
ATOM 623 N N . SER A 1 77 ? 1.136 -17.783 23.374 1.00 93.38 77 SER A N 1
ATOM 624 C CA . SER A 1 77 ? 2.173 -17.645 24.397 1.00 93.38 77 SER A CA 1
ATOM 625 C C . SER A 1 77 ? 2.445 -16.175 24.743 1.00 93.38 77 SER A C 1
ATOM 627 O O . SER A 1 77 ? 2.320 -15.268 23.917 1.00 93.38 77 SER A O 1
ATOM 629 N N . ARG A 1 78 ? 2.872 -15.927 25.989 1.00 91.94 78 ARG A N 1
ATOM 630 C CA . ARG A 1 78 ? 3.256 -14.582 26.453 1.00 91.94 78 ARG A CA 1
ATOM 631 C C . ARG A 1 78 ? 4.406 -13.995 25.630 1.00 91.94 78 ARG A C 1
ATOM 633 O O . ARG A 1 78 ? 4.453 -12.786 25.431 1.00 91.94 78 ARG A O 1
ATOM 640 N N . GLU A 1 79 ? 5.317 -14.849 25.169 1.00 92.81 79 GLU A N 1
ATOM 641 C CA . GLU A 1 79 ? 6.449 -14.456 24.332 1.00 92.81 79 GLU A CA 1
ATOM 642 C C . GLU A 1 79 ? 5.980 -13.980 22.952 1.00 92.81 79 GLU A C 1
ATOM 644 O O . GLU A 1 79 ? 6.348 -12.880 22.538 1.00 92.81 79 GLU A O 1
ATOM 649 N N . ASN A 1 80 ? 5.101 -14.739 22.281 1.00 91.31 80 ASN A N 1
ATOM 650 C CA . ASN A 1 80 ? 4.532 -14.309 21.003 1.00 91.31 80 ASN A CA 1
ATOM 651 C C . ASN A 1 80 ? 3.711 -13.023 21.165 1.00 91.31 80 ASN A C 1
ATOM 653 O O . ASN A 1 80 ? 3.881 -12.090 20.386 1.00 91.31 80 ASN A O 1
ATOM 657 N N . PHE A 1 81 ? 2.897 -12.910 22.218 1.00 92.25 81 PHE A N 1
ATOM 658 C CA . PHE A 1 81 ? 2.147 -11.683 22.495 1.00 92.25 81 PHE A CA 1
ATOM 659 C C . PHE A 1 81 ? 3.060 -10.459 22.656 1.00 92.25 81 PHE A C 1
ATOM 661 O O . PHE A 1 81 ? 2.847 -9.447 21.988 1.00 92.25 81 PHE A O 1
ATOM 668 N N . ALA A 1 82 ? 4.107 -10.556 23.484 1.00 91.44 82 ALA A N 1
ATOM 669 C CA . ALA A 1 82 ? 5.067 -9.468 23.678 1.00 91.44 82 ALA A CA 1
ATOM 670 C C . ALA A 1 82 ? 5.755 -9.078 22.360 1.00 91.44 82 ALA A C 1
ATOM 672 O O . ALA A 1 82 ? 5.842 -7.898 22.028 1.00 91.44 82 ALA A O 1
ATOM 673 N N . LYS A 1 83 ? 6.153 -10.074 21.565 1.00 89.88 83 LYS A N 1
ATOM 674 C CA . LYS A 1 83 ? 6.745 -9.865 20.243 1.00 89.88 83 LYS A CA 1
ATOM 675 C C . LYS A 1 83 ? 5.788 -9.150 19.283 1.00 89.88 83 LYS A C 1
ATOM 677 O O . LYS A 1 83 ? 6.203 -8.231 18.580 1.00 89.88 83 LYS A O 1
ATOM 682 N N . GLN A 1 84 ? 4.512 -9.531 19.244 1.00 89.69 84 GLN A N 1
ATOM 683 C CA . GLN A 1 84 ? 3.534 -8.885 18.360 1.00 89.69 84 GLN A CA 1
ATOM 684 C C . GLN A 1 84 ? 3.211 -7.449 18.785 1.00 89.69 84 GLN A C 1
ATOM 686 O O . GLN A 1 84 ? 2.985 -6.603 17.921 1.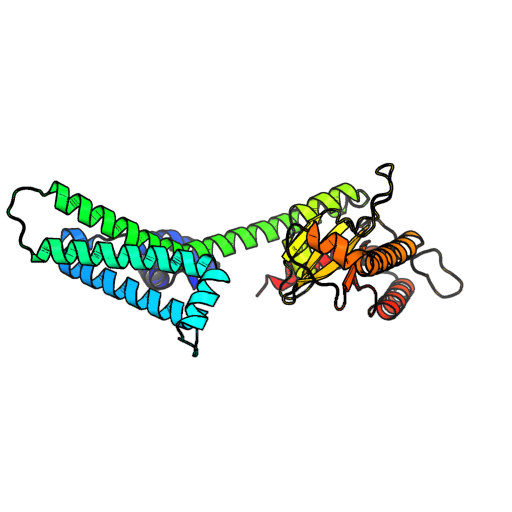00 89.69 84 GLN A O 1
ATOM 691 N N . LEU A 1 85 ? 3.248 -7.131 20.083 1.00 89.81 85 LEU A N 1
ATOM 692 C CA . LEU A 1 85 ? 3.112 -5.745 20.549 1.00 89.81 85 LEU A CA 1
ATOM 693 C C . LEU A 1 85 ? 4.236 -4.833 20.030 1.00 89.81 85 LEU A C 1
ATOM 695 O O . LEU A 1 85 ? 4.002 -3.645 19.812 1.00 89.81 85 LEU A O 1
ATOM 699 N N . GLU A 1 86 ? 5.439 -5.371 19.820 1.00 85.62 86 GLU A N 1
ATOM 700 C CA . GLU A 1 86 ? 6.565 -4.628 19.243 1.00 85.62 86 GLU A CA 1
ATOM 701 C C . GLU A 1 86 ? 6.478 -4.533 17.713 1.00 85.62 86 GLU A C 1
ATOM 703 O O . GLU A 1 86 ? 6.750 -3.479 17.140 1.00 85.62 86 GLU A O 1
ATOM 708 N N . LEU A 1 87 ? 6.072 -5.618 17.045 1.00 84.12 87 LEU A N 1
ATOM 709 C CA . LEU A 1 87 ? 6.045 -5.700 15.580 1.00 84.12 87 LEU A CA 1
ATOM 710 C C . LEU A 1 87 ? 4.816 -5.040 14.939 1.00 84.12 87 LEU A C 1
ATOM 712 O O . LEU A 1 87 ? 4.882 -4.637 13.776 1.00 84.12 87 LEU A O 1
ATOM 716 N N . ALA A 1 88 ? 3.702 -4.924 15.664 1.00 83.94 88 ALA A N 1
ATOM 717 C CA . ALA A 1 88 ? 2.443 -4.394 15.151 1.00 83.94 88 ALA A CA 1
ATOM 718 C C . ALA A 1 88 ? 1.960 -3.188 15.984 1.00 83.94 88 ALA A C 1
ATOM 720 O O . ALA A 1 88 ? 1.127 -3.342 16.882 1.00 83.94 88 ALA A O 1
ATOM 721 N N . PRO A 1 89 ? 2.392 -1.952 15.655 1.00 81.38 89 PRO A N 1
ATOM 722 C CA . PRO A 1 89 ? 2.000 -0.746 16.392 1.00 81.38 89 PRO A CA 1
ATOM 723 C C . PRO A 1 89 ? 0.482 -0.555 16.501 1.00 81.38 89 PRO A C 1
ATOM 725 O O . PRO A 1 89 ? -0.023 -0.137 17.538 1.00 81.38 89 PRO A O 1
ATOM 728 N N . GLY A 1 90 ? -0.261 -0.913 15.447 1.00 85.19 90 GLY A N 1
ATOM 729 C CA . GLY A 1 90 ? -1.724 -0.853 15.455 1.00 85.19 90 GLY A CA 1
ATOM 730 C C . GLY A 1 90 ? -2.378 -1.875 16.389 1.00 85.19 90 GLY A C 1
ATOM 731 O O . GLY A 1 90 ? -3.442 -1.600 16.930 1.00 85.19 90 GLY A O 1
ATOM 732 N N . PHE A 1 91 ? -1.750 -3.036 16.601 1.00 90.00 91 PHE A N 1
ATOM 733 C CA . PHE A 1 91 ? -2.225 -4.026 17.568 1.00 90.00 91 PHE A CA 1
ATOM 734 C C . PHE A 1 91 ? -2.008 -3.536 18.998 1.00 90.00 91 PHE A C 1
ATOM 736 O O . PHE A 1 91 ? -2.957 -3.518 19.776 1.00 90.00 91 PHE A O 1
ATOM 743 N N . LYS A 1 92 ? -0.802 -3.048 19.313 1.00 91.06 92 LYS A N 1
ATOM 744 C CA . LYS A 1 92 ? -0.505 -2.444 20.617 1.00 91.06 92 LYS A CA 1
ATOM 745 C C . LYS A 1 92 ? -1.468 -1.308 20.950 1.00 91.06 92 LYS A C 1
ATOM 747 O O . LYS A 1 92 ? -2.090 -1.328 22.004 1.00 91.06 92 LYS A O 1
ATOM 752 N N . PHE A 1 93 ? -1.639 -0.371 20.019 1.00 89.38 93 PHE A N 1
ATOM 753 C CA . PHE A 1 93 ? -2.540 0.759 20.210 1.00 89.38 93 PHE A CA 1
ATOM 754 C C . PHE A 1 93 ? -3.985 0.314 20.477 1.00 89.38 93 PHE A C 1
ATOM 756 O O . PHE A 1 93 ? -4.618 0.807 21.406 1.00 89.38 93 PHE A O 1
ATOM 763 N N . PHE A 1 94 ? -4.495 -0.650 19.702 1.00 92.94 94 PHE A N 1
ATOM 764 C CA . PHE A 1 94 ? -5.825 -1.209 19.934 1.00 92.94 94 PHE A CA 1
ATOM 765 C C . PHE A 1 94 ? -5.949 -1.841 21.328 1.00 92.94 94 PHE A C 1
ATOM 767 O O . PHE A 1 94 ? -6.920 -1.566 22.027 1.00 92.94 94 PHE A O 1
ATOM 774 N N . MET A 1 95 ? -4.968 -2.649 21.751 1.00 94.38 95 MET A N 1
ATOM 775 C CA . MET A 1 95 ? -4.982 -3.287 23.072 1.00 94.38 95 MET A CA 1
ATOM 776 C C . MET A 1 95 ? -4.973 -2.255 24.202 1.00 94.38 95 MET A C 1
ATOM 778 O O . MET A 1 95 ? -5.722 -2.407 25.165 1.00 94.38 95 MET A O 1
ATOM 782 N N . ASP A 1 96 ? -4.181 -1.188 24.072 1.00 92.50 96 ASP A N 1
ATOM 783 C CA . ASP A 1 96 ? -4.134 -0.106 25.058 1.00 92.50 96 ASP A CA 1
ATOM 784 C C . ASP A 1 96 ? -5.505 0.575 25.206 1.00 92.50 96 ASP A C 1
ATOM 786 O O . ASP A 1 96 ? -5.962 0.799 26.326 1.00 92.50 96 ASP A O 1
ATOM 790 N N . VAL A 1 97 ? -6.182 0.870 24.090 1.00 92.62 97 VAL A N 1
ATOM 791 C CA . VAL A 1 97 ? -7.532 1.466 24.086 1.00 92.62 97 VAL A CA 1
ATOM 792 C C . VAL A 1 97 ? -8.561 0.499 24.682 1.00 92.62 97 VAL A C 1
ATOM 794 O O . VAL A 1 97 ? -9.310 0.866 25.582 1.00 92.62 97 VAL A O 1
ATOM 797 N N . ALA A 1 98 ? -8.567 -0.761 24.244 1.00 94.75 98 ALA A N 1
ATOM 798 C CA . ALA A 1 98 ? -9.542 -1.751 24.695 1.00 94.75 98 ALA A CA 1
ATOM 799 C C . ALA A 1 98 ? -9.430 -2.056 26.197 1.00 94.75 98 ALA A C 1
ATOM 801 O O . ALA A 1 98 ? -10.442 -2.195 26.883 1.00 94.75 98 ALA A O 1
ATOM 802 N N . LEU A 1 99 ? -8.210 -2.108 26.739 1.00 94.81 99 LEU A N 1
ATOM 803 C CA . LEU A 1 99 ? -7.994 -2.315 28.171 1.00 94.81 99 LEU A CA 1
ATOM 804 C C . LEU A 1 99 ? -8.410 -1.102 29.016 1.00 94.81 99 LEU A C 1
ATOM 806 O O . LEU A 1 99 ? -8.860 -1.295 30.148 1.00 94.81 99 LEU A O 1
ATOM 810 N N . ARG A 1 100 ? -8.291 0.128 28.494 1.00 95.44 100 ARG A N 1
ATOM 811 C CA . ARG A 1 100 ? -8.824 1.325 29.167 1.00 95.44 100 ARG A CA 1
ATOM 812 C C . ARG A 1 100 ? -10.348 1.336 29.173 1.00 95.44 100 ARG A C 1
ATOM 814 O O . ARG A 1 100 ? -10.918 1.491 30.247 1.00 95.44 100 ARG A O 1
ATOM 821 N N . ALA A 1 101 ? -10.985 1.063 28.034 1.00 95.38 101 ALA A N 1
ATOM 822 C CA . ALA A 1 101 ? -12.441 0.935 27.944 1.00 95.38 101 ALA A CA 1
ATOM 823 C C . ALA A 1 101 ? -12.975 -0.124 28.913 1.00 95.38 101 ALA A C 1
ATOM 825 O O . ALA A 1 101 ? -13.887 0.142 29.691 1.00 95.38 101 ALA A O 1
ATOM 826 N N . LYS A 1 102 ? -12.332 -1.300 28.947 1.00 96.56 102 LYS A N 1
ATOM 827 C CA . LYS A 1 102 ? -12.660 -2.364 29.899 1.00 96.56 102 LYS A CA 1
ATOM 828 C C . LYS A 1 102 ? -12.590 -1.873 31.344 1.00 96.56 102 LYS A C 1
ATOM 830 O O . LYS A 1 102 ? -13.483 -2.177 32.125 1.00 96.56 102 LYS A O 1
ATOM 835 N N . ARG A 1 103 ? -11.538 -1.138 31.710 1.00 96.31 103 ARG A N 1
ATOM 836 C CA . ARG A 1 103 ? -11.389 -0.588 33.063 1.00 96.31 103 ARG A CA 1
ATOM 837 C C . ARG A 1 103 ? -12.509 0.398 33.385 1.00 96.31 103 ARG A C 1
ATOM 839 O O . ARG A 1 103 ? -13.209 0.173 34.354 1.00 96.31 103 ARG A O 1
ATOM 846 N N . LYS A 1 104 ? -12.730 1.402 32.533 1.00 94.31 104 LYS A N 1
ATOM 847 C CA . LYS A 1 104 ? -13.742 2.444 32.762 1.00 94.31 104 LYS A CA 1
ATOM 848 C C . LYS A 1 104 ? -15.165 1.903 32.845 1.00 94.31 104 LYS A C 1
ATOM 850 O O . LYS A 1 104 ? -15.931 2.355 33.683 1.00 94.31 104 LYS A O 1
ATOM 855 N N . LEU A 1 105 ? -15.498 0.896 32.040 1.00 93.88 105 LEU A N 1
ATOM 856 C CA . LEU A 1 105 ? -16.790 0.216 32.138 1.00 93.88 105 LEU A CA 1
ATOM 857 C C . LEU A 1 105 ? -16.940 -0.549 33.461 1.00 93.88 105 LEU A C 1
ATOM 859 O O . LEU A 1 105 ? -18.005 -0.497 34.059 1.00 93.88 105 LEU A O 1
ATOM 863 N N . ASN A 1 106 ? -15.886 -1.218 33.947 1.00 94.12 106 ASN A N 1
ATOM 864 C CA . ASN A 1 106 ? -15.927 -1.868 35.263 1.00 94.12 106 ASN A CA 1
ATOM 865 C C . ASN A 1 106 ? -15.996 -0.851 36.408 1.00 94.12 106 ASN A C 1
ATOM 867 O O . ASN A 1 106 ? -16.755 -1.075 37.341 1.00 94.12 106 ASN A O 1
ATOM 871 N N . ASP A 1 107 ? -15.245 0.251 36.324 1.00 91.44 107 ASP A N 1
ATOM 872 C CA . ASP A 1 107 ? -15.282 1.327 37.319 1.00 91.44 107 ASP A CA 1
ATOM 873 C C . ASP A 1 107 ? -16.704 1.912 37.414 1.00 91.44 107 ASP A C 1
ATOM 875 O O . ASP A 1 107 ? -17.216 2.087 38.512 1.00 91.44 107 ASP A O 1
ATOM 879 N N . LEU A 1 108 ? -17.381 2.128 36.275 1.00 89.75 108 LEU A N 1
ATOM 880 C CA . LEU A 1 108 ? -18.774 2.584 36.235 1.00 89.75 108 LEU A CA 1
ATOM 881 C C . LEU A 1 108 ? -19.754 1.552 36.815 1.00 89.75 108 LEU A C 1
ATOM 883 O O . LEU A 1 108 ? -20.633 1.921 37.586 1.00 89.75 108 LEU A O 1
ATOM 887 N N . ILE A 1 109 ? -19.624 0.268 36.459 1.00 90.62 109 ILE A N 1
ATOM 888 C CA . ILE A 1 109 ? -20.478 -0.795 37.021 1.00 90.62 109 ILE A CA 1
ATOM 889 C C . ILE A 1 109 ? -20.312 -0.847 38.540 1.00 90.62 109 ILE A C 1
ATOM 891 O O . ILE A 1 109 ? -21.304 -0.895 39.261 1.00 90.62 109 ILE A O 1
ATOM 895 N N . GLN A 1 110 ? -19.067 -0.792 39.016 1.00 89.88 110 GLN A N 1
ATOM 896 C CA . GLN A 1 110 ? -18.768 -0.793 40.439 1.00 89.88 110 GLN A CA 1
ATOM 897 C C . GLN A 1 110 ? -19.336 0.453 41.129 1.00 89.88 110 GLN A C 1
ATOM 899 O O . GLN A 1 110 ? -19.954 0.323 42.177 1.00 89.88 110 GLN A O 1
ATOM 904 N N . TYR A 1 111 ? -19.186 1.634 40.526 1.00 87.06 111 TYR A N 1
ATOM 905 C CA . TYR A 1 111 ? -19.760 2.876 41.041 1.00 87.06 111 TYR A CA 1
ATOM 906 C C . TYR A 1 111 ? -21.282 2.776 41.224 1.00 87.06 111 TYR A C 1
ATOM 908 O O . TYR A 1 111 ? -21.815 3.195 42.247 1.00 87.06 111 TYR A O 1
ATOM 916 N N . ILE A 1 112 ? -21.982 2.179 40.251 1.00 86.38 112 ILE A N 1
ATOM 917 C CA . ILE A 1 112 ? -23.430 1.948 40.339 1.00 86.38 112 ILE A CA 1
ATOM 918 C C . ILE A 1 112 ? -23.767 0.918 41.434 1.00 86.38 112 ILE A C 1
ATOM 920 O O . ILE A 1 112 ? -24.769 1.075 42.127 1.00 86.38 112 ILE A O 1
ATOM 924 N N . ASP A 1 113 ? -22.954 -0.129 41.594 1.00 86.94 113 ASP A N 1
ATOM 925 C CA . ASP A 1 113 ? -23.168 -1.193 42.587 1.00 86.94 113 ASP A CA 1
ATOM 926 C C . ASP A 1 113 ? -22.877 -0.768 44.030 1.00 86.94 113 ASP A C 1
ATOM 928 O O . ASP A 1 113 ? -23.509 -1.282 44.956 1.00 86.94 113 ASP A O 1
ATOM 932 N N . ASP A 1 114 ? -21.945 0.164 44.225 1.00 84.75 114 ASP A N 1
ATOM 933 C CA . ASP A 1 114 ? -21.532 0.652 45.543 1.00 84.75 114 ASP A CA 1
ATOM 934 C C . ASP A 1 114 ? -22.569 1.625 46.176 1.00 84.75 114 ASP A C 1
ATOM 936 O O . ASP A 1 114 ? -22.362 2.074 47.304 1.00 84.75 114 ASP A O 1
ATOM 940 N N . ASP A 1 115 ? -23.712 1.871 45.504 1.00 68.44 115 ASP A N 1
ATOM 941 C CA . ASP A 1 115 ? -24.888 2.646 45.964 1.00 68.44 115 ASP A CA 1
ATOM 942 C C . ASP A 1 115 ? -24.486 3.994 46.589 1.00 68.44 115 ASP A C 1
ATOM 944 O O . ASP A 1 115 ? -24.827 4.315 47.735 1.00 68.44 115 ASP A O 1
ATOM 948 N N . GLU A 1 116 ? -23.692 4.783 45.853 1.00 61.00 116 GLU A N 1
ATOM 949 C CA . GLU A 1 116 ? -23.353 6.133 46.289 1.00 61.00 116 GLU A CA 1
ATOM 950 C C . GLU A 1 116 ? -24.635 6.969 46.400 1.00 61.00 116 GLU A C 1
ATOM 952 O O . GLU A 1 116 ? -25.320 7.257 45.419 1.00 61.00 116 GLU A O 1
ATOM 957 N N . SER A 1 117 ? -24.961 7.330 47.645 1.00 57.97 117 SER A N 1
ATOM 958 C CA . SER A 1 117 ? -26.070 8.201 48.038 1.00 57.97 117 SER A CA 1
ATOM 959 C C . SER A 1 117 ? -26.257 9.401 47.102 1.00 57.97 117 SER A C 1
ATOM 961 O O . SER A 1 117 ? -25.263 9.934 46.623 1.00 57.97 117 SER A O 1
ATOM 963 N N . ASP A 1 118 ? -27.512 9.858 46.969 1.00 58.03 118 ASP A N 1
ATOM 964 C CA . ASP A 1 118 ? -28.115 10.955 46.169 1.00 58.03 118 ASP A CA 1
ATOM 965 C C . ASP A 1 118 ? -27.324 12.268 45.870 1.00 58.03 118 ASP A C 1
ATOM 967 O O . ASP A 1 118 ? -27.905 13.207 45.321 1.00 58.03 118 ASP A O 1
ATOM 971 N N . GLU A 1 119 ? -26.036 12.415 46.186 1.00 61.69 119 GLU A N 1
ATOM 972 C CA . GLU A 1 119 ? -25.345 13.707 46.191 1.00 61.69 119 GLU A CA 1
ATOM 973 C C . GLU A 1 119 ? -24.386 14.022 45.032 1.00 61.69 119 GLU A C 1
ATOM 975 O O . GLU A 1 119 ? -24.016 15.189 44.924 1.00 61.69 119 GLU A O 1
ATOM 980 N N . PHE A 1 120 ? -24.062 13.130 44.082 1.00 64.19 120 PHE A N 1
ATOM 981 C CA . PHE A 1 120 ? -23.264 13.549 42.908 1.00 64.19 120 PHE A CA 1
ATOM 982 C C . PHE A 1 120 ? -23.693 12.942 41.565 1.00 64.19 120 PHE A C 1
ATOM 984 O O . PHE A 1 120 ? -22.971 12.196 40.913 1.00 64.19 120 PHE A O 1
ATOM 991 N N . ALA A 1 121 ? -24.817 13.436 41.032 1.00 71.12 121 ALA A N 1
ATOM 992 C CA . ALA A 1 121 ? -25.185 13.248 39.621 1.00 71.12 121 ALA A CA 1
ATOM 993 C C . ALA A 1 121 ? -24.086 13.700 38.627 1.00 71.12 121 ALA A C 1
ATOM 995 O O . ALA A 1 121 ? -24.074 13.262 37.479 1.00 71.12 121 ALA A O 1
ATOM 996 N N . ILE A 1 122 ? -23.173 14.583 39.058 1.00 72.38 122 ILE A N 1
ATOM 997 C CA . ILE A 1 122 ? -22.028 15.046 38.260 1.00 72.38 122 ILE A CA 1
ATOM 998 C C . ILE A 1 122 ? -20.967 13.949 38.139 1.00 72.38 122 ILE A C 1
ATOM 1000 O O . ILE A 1 122 ? -20.521 13.686 37.030 1.00 72.38 122 ILE A O 1
ATOM 1004 N N . GLU A 1 123 ? -20.601 13.293 39.241 1.00 79.81 123 GLU A N 1
ATOM 1005 C CA . GLU A 1 123 ? -19.591 12.228 39.244 1.00 79.81 123 GLU A CA 1
ATOM 1006 C C . GLU A 1 123 ? -20.077 11.021 38.438 1.00 79.81 123 GLU A C 1
ATOM 1008 O O . GLU A 1 123 ? -19.371 10.527 37.560 1.00 79.81 123 GLU A O 1
ATOM 1013 N N . PHE A 1 124 ? -21.346 10.644 38.610 1.00 82.56 124 PHE A N 1
ATOM 1014 C CA . PHE A 1 124 ? -21.981 9.644 37.757 1.00 82.56 124 PHE A CA 1
ATOM 1015 C C . PHE A 1 124 ? -21.940 10.025 36.264 1.00 82.56 124 PHE A C 1
ATOM 1017 O O . PHE A 1 124 ? -21.585 9.205 35.415 1.00 82.56 124 PHE A O 1
ATOM 1024 N N . ALA A 1 125 ? -22.274 11.276 35.924 1.00 80.56 125 ALA A N 1
ATOM 1025 C CA . ALA A 1 125 ? -22.217 11.748 34.542 1.00 80.56 125 ALA A CA 1
ATOM 1026 C C . ALA A 1 125 ? -20.785 11.727 33.978 1.00 80.56 125 ALA A C 1
ATOM 1028 O O . ALA A 1 125 ? -20.602 11.381 32.811 1.00 80.56 125 ALA A O 1
ATOM 1029 N N . GLU A 1 126 ? -19.776 12.056 34.787 1.00 82.94 126 GLU A N 1
ATOM 1030 C CA . GLU A 1 126 ? -18.364 11.945 34.412 1.00 82.94 126 GLU A CA 1
ATOM 1031 C C . GLU A 1 126 ? -17.975 10.489 34.131 1.00 82.94 126 GLU A C 1
ATOM 1033 O O . GLU A 1 126 ? -17.437 10.210 33.057 1.00 82.94 126 GLU A O 1
ATOM 1038 N N . PHE A 1 127 ? -18.332 9.544 35.009 1.00 84.75 127 PHE A N 1
ATOM 1039 C CA . PHE A 1 127 ? -18.077 8.117 34.783 1.00 84.75 127 PHE A CA 1
ATOM 1040 C C . PHE A 1 127 ? -18.727 7.601 33.493 1.00 84.75 127 PHE A C 1
ATOM 1042 O O . PHE A 1 127 ? -18.083 6.886 32.719 1.00 84.75 127 PHE A O 1
ATOM 1049 N N . VAL A 1 128 ? -19.979 7.984 33.224 1.00 86.00 128 VAL A N 1
ATOM 1050 C CA . VAL A 1 128 ? -20.682 7.609 31.986 1.00 86.00 128 VAL A CA 1
ATOM 1051 C C . VAL A 1 128 ? -19.982 8.194 30.758 1.00 86.00 128 VAL A C 1
ATOM 1053 O O . VAL A 1 128 ? -19.738 7.468 29.792 1.00 86.00 128 VAL A O 1
ATOM 1056 N N . LEU A 1 129 ? -19.621 9.481 30.786 1.00 84.56 129 LEU A N 1
ATOM 1057 C CA . LEU A 1 129 ? -18.942 10.140 29.667 1.00 84.56 129 LEU A CA 1
ATOM 1058 C C . LEU A 1 129 ? -17.578 9.505 29.372 1.00 84.56 129 LEU A C 1
ATOM 1060 O O . LEU A 1 129 ? -17.275 9.242 28.207 1.00 84.56 129 LEU A O 1
ATOM 1064 N N . GLU A 1 130 ? -16.779 9.213 30.398 1.00 86.88 130 GLU A N 1
ATOM 1065 C CA . GLU A 1 130 ? -15.478 8.555 30.237 1.00 86.88 130 GLU A CA 1
ATOM 1066 C C . GLU A 1 130 ? -15.613 7.122 29.707 1.00 86.88 130 GLU A C 1
ATOM 1068 O O . GLU A 1 130 ? -14.861 6.708 28.820 1.00 86.88 130 GLU A O 1
ATOM 1073 N N . ALA A 1 131 ? -16.584 6.357 30.217 1.00 87.00 131 ALA A N 1
ATOM 1074 C CA . ALA A 1 131 ? -16.848 5.003 29.745 1.00 87.00 131 ALA A CA 1
ATOM 1075 C C . ALA A 1 131 ? -17.282 4.993 28.270 1.00 87.00 131 ALA A C 1
ATOM 1077 O O . ALA A 1 131 ? -16.779 4.186 27.481 1.00 87.00 131 ALA A O 1
ATOM 1078 N N . MET A 1 132 ? -18.165 5.918 27.878 1.00 89.00 132 MET A N 1
ATOM 1079 C CA . MET A 1 132 ? -18.612 6.078 26.493 1.00 89.00 132 MET A CA 1
ATOM 1080 C C . MET A 1 132 ? -17.479 6.523 25.564 1.00 89.00 132 MET A C 1
ATOM 1082 O O . MET A 1 132 ? -17.385 6.009 24.448 1.00 89.00 132 MET A O 1
ATOM 1086 N N . ASP A 1 133 ? -16.616 7.448 25.990 1.00 87.69 133 ASP A N 1
ATOM 1087 C CA . ASP A 1 133 ? -15.483 7.924 25.185 1.00 87.69 133 ASP A CA 1
ATOM 1088 C C . ASP A 1 133 ? -14.465 6.807 24.910 1.00 87.69 133 ASP A C 1
ATOM 1090 O O . ASP A 1 133 ? -14.075 6.569 23.759 1.00 87.69 133 ASP A O 1
ATOM 1094 N N . GLU A 1 134 ? -14.091 6.044 25.939 1.00 90.50 134 GLU A N 1
ATOM 1095 C CA . GLU A 1 134 ? -13.160 4.927 25.768 1.00 90.50 134 GLU A CA 1
ATOM 1096 C C . GLU A 1 134 ? -13.796 3.784 24.961 1.00 90.50 134 GLU A C 1
ATOM 1098 O O . GLU A 1 134 ? -13.137 3.197 24.097 1.00 90.50 134 GLU A O 1
ATOM 1103 N N . PHE A 1 135 ? -15.090 3.496 25.147 1.00 91.38 135 PHE A N 1
ATOM 1104 C CA . PHE A 1 135 ? -15.798 2.534 24.298 1.00 91.38 135 PHE A CA 1
ATOM 1105 C C . PHE A 1 135 ? -15.833 2.985 22.832 1.00 91.38 135 PHE A C 1
ATOM 1107 O O . PHE A 1 135 ? -15.463 2.226 21.930 1.00 91.38 135 PHE A O 1
ATOM 1114 N N . ASN A 1 136 ? -16.226 4.234 22.574 1.00 91.44 136 ASN A N 1
ATOM 1115 C CA . ASN A 1 136 ? -16.251 4.798 21.227 1.00 91.44 136 ASN A CA 1
ATOM 1116 C C . ASN A 1 136 ? -14.856 4.788 20.599 1.00 91.44 136 ASN A C 1
ATOM 1118 O O . ASN A 1 136 ? -14.719 4.514 19.405 1.00 91.44 136 ASN A O 1
ATOM 1122 N N . SER A 1 137 ? -13.806 4.979 21.394 1.00 89.81 137 SER A N 1
ATOM 1123 C CA . SER A 1 137 ? -12.427 4.821 20.942 1.00 89.81 137 SER A CA 1
ATOM 1124 C C . SER A 1 137 ? -12.129 3.393 20.468 1.00 89.81 137 SER A C 1
ATOM 1126 O O . SER A 1 137 ? -11.472 3.229 19.435 1.00 89.81 137 SER A O 1
ATOM 1128 N N . VAL A 1 138 ? -12.637 2.348 21.132 1.00 90.19 138 VAL A N 1
ATOM 1129 C CA . VAL A 1 138 ? -12.524 0.956 20.644 1.00 90.19 138 VAL A CA 1
ATOM 1130 C C . VAL A 1 138 ? -13.226 0.796 19.296 1.00 90.19 138 VAL A C 1
ATOM 1132 O O . VAL A 1 138 ? -12.643 0.243 18.359 1.00 90.19 138 VAL A O 1
ATOM 1135 N N . ILE A 1 139 ? -14.447 1.317 19.167 1.00 90.06 139 ILE A N 1
ATOM 1136 C CA . ILE A 1 139 ? -15.234 1.264 17.929 1.00 90.06 139 ILE A CA 1
ATOM 1137 C C . ILE A 1 139 ? -14.525 1.966 16.769 1.00 90.06 139 ILE A C 1
ATOM 1139 O O . ILE A 1 139 ? -14.385 1.397 15.680 1.00 90.06 139 ILE A O 1
ATOM 1143 N N . VAL A 1 140 ? -14.074 3.201 16.987 1.00 88.44 140 VAL A N 1
ATOM 1144 C CA . VAL A 1 140 ? -13.401 4.006 15.967 1.00 88.44 140 VAL A CA 1
ATOM 1145 C C . VAL A 1 140 ? -12.141 3.293 15.493 1.00 88.44 140 VAL A C 1
ATOM 1147 O O . VAL A 1 140 ? -11.919 3.168 14.290 1.00 88.44 140 VAL A O 1
ATOM 1150 N N . ASN A 1 141 ? -11.336 2.761 16.408 1.00 85.06 141 ASN A N 1
ATOM 1151 C CA . ASN A 1 141 ? -10.074 2.124 16.043 1.00 85.06 141 ASN A CA 1
ATOM 1152 C C . ASN A 1 141 ? -10.236 0.734 15.431 1.00 85.06 141 ASN A C 1
ATOM 1154 O O . ASN A 1 141 ? -9.484 0.384 14.519 1.00 85.06 141 ASN A O 1
ATOM 1158 N N . GLY A 1 142 ? -11.204 -0.043 15.913 1.00 83.81 142 GLY A N 1
ATOM 1159 C CA . GLY A 1 142 ? -11.464 -1.394 15.427 1.00 83.81 142 GLY A CA 1
ATOM 1160 C C . GLY A 1 142 ? -12.145 -1.414 14.065 1.00 83.81 142 GLY A C 1
ATOM 1161 O O . GLY A 1 142 ? -11.795 -2.234 13.219 1.00 83.81 142 GLY A O 1
ATOM 1162 N N . ASP A 1 143 ? -13.076 -0.489 13.825 1.00 85.38 143 ASP A N 1
ATOM 1163 C CA . ASP A 1 143 ? -14.031 -0.655 12.728 1.00 85.38 143 ASP A CA 1
ATOM 1164 C C . ASP A 1 143 ? -14.026 0.519 11.739 1.00 85.38 143 ASP A C 1
ATOM 1166 O O . ASP A 1 143 ? -14.179 0.304 10.536 1.00 85.38 143 ASP A O 1
ATOM 1170 N N . VAL A 1 144 ? -13.805 1.753 12.211 1.00 86.12 144 VAL A N 1
ATOM 1171 C CA . VAL A 1 144 ? -13.849 2.968 11.371 1.00 86.12 144 VAL A CA 1
ATOM 1172 C C . VAL A 1 144 ? -12.490 3.267 10.745 1.00 86.12 144 VAL A C 1
ATOM 1174 O O . VAL A 1 144 ? -12.375 3.466 9.536 1.00 86.12 144 VAL A O 1
ATOM 1177 N N . LEU A 1 145 ? -11.425 3.261 11.544 1.00 82.56 145 LEU A N 1
ATOM 1178 C CA . LEU A 1 145 ? -10.077 3.572 11.084 1.00 82.56 145 LEU A CA 1
ATOM 1179 C C . LEU A 1 145 ? -9.601 2.642 9.949 1.00 82.56 145 LEU A C 1
ATOM 1181 O O . LEU A 1 145 ? -8.982 3.147 9.010 1.00 82.56 145 LEU A O 1
ATOM 1185 N N . PRO A 1 146 ? -9.894 1.323 9.944 1.00 83.50 146 PRO A N 1
ATOM 1186 C CA . PRO A 1 146 ? -9.572 0.465 8.802 1.00 83.50 146 PRO A CA 1
ATOM 1187 C C . PRO A 1 146 ? -10.284 0.862 7.502 1.00 83.50 146 PRO A C 1
ATOM 1189 O O . PRO A 1 146 ? -9.710 0.711 6.423 1.00 83.50 146 PRO A O 1
ATOM 1192 N N . LEU A 1 147 ? -11.520 1.370 7.574 1.00 82.62 147 LEU A N 1
ATOM 1193 C CA . LEU A 1 147 ? -12.224 1.903 6.404 1.00 82.62 147 LEU A CA 1
ATOM 1194 C C . LEU A 1 147 ? -11.572 3.188 5.903 1.00 82.62 147 LEU A C 1
ATOM 1196 O O . LEU A 1 147 ? -11.298 3.306 4.711 1.00 82.62 147 LEU A O 1
ATOM 1200 N N . LEU A 1 148 ? -11.259 4.116 6.809 1.00 83.19 148 LEU A N 1
ATOM 1201 C CA . LEU A 1 148 ? -10.584 5.364 6.451 1.00 83.19 148 LEU A CA 1
ATOM 1202 C C . LEU A 1 148 ? -9.224 5.095 5.809 1.00 83.19 148 LEU A C 1
ATOM 1204 O O . LEU A 1 148 ? -8.917 5.674 4.774 1.00 83.19 148 LEU A O 1
ATOM 1208 N N . LYS A 1 149 ? -8.436 4.162 6.355 1.00 76.31 149 LYS A N 1
ATOM 1209 C CA . LYS A 1 149 ? -7.159 3.741 5.759 1.00 76.31 149 LYS A CA 1
ATOM 1210 C C . LYS A 1 149 ? -7.336 3.216 4.334 1.00 76.31 149 LYS A C 1
ATOM 1212 O O . LYS A 1 149 ? -6.576 3.611 3.454 1.00 76.31 149 LYS A O 1
ATOM 1217 N N . ARG A 1 150 ? -8.351 2.377 4.094 1.00 79.00 150 ARG A N 1
ATOM 1218 C CA . ARG A 1 150 ? -8.690 1.899 2.742 1.00 79.00 150 ARG A CA 1
ATOM 1219 C C . ARG A 1 150 ? -9.085 3.046 1.812 1.00 79.00 150 ARG A C 1
ATOM 1221 O O . ARG A 1 150 ? -8.574 3.112 0.700 1.00 79.00 150 ARG A O 1
ATOM 1228 N N . GLY A 1 151 ? -9.932 3.968 2.268 1.00 80.06 151 GLY A N 1
ATOM 1229 C CA . GLY A 1 151 ? -10.360 5.130 1.483 1.00 80.06 151 GLY A CA 1
ATOM 1230 C C . GLY A 1 151 ? -9.214 6.088 1.143 1.00 80.06 151 GLY A C 1
ATOM 1231 O O . GLY A 1 151 ? -9.105 6.539 0.005 1.00 80.06 151 GLY A O 1
ATOM 1232 N N . VAL A 1 152 ? -8.315 6.355 2.096 1.00 79.62 152 VAL A N 1
ATOM 1233 C CA . VAL A 1 152 ? -7.101 7.158 1.871 1.00 79.62 152 VAL A CA 1
ATOM 1234 C C . VAL A 1 152 ? -6.217 6.499 0.816 1.00 79.62 152 VAL A C 1
ATOM 1236 O O . VAL A 1 152 ? -5.824 7.160 -0.141 1.00 79.62 152 VAL A O 1
ATOM 1239 N N . TYR A 1 153 ? -5.983 5.191 0.937 1.00 77.62 153 TYR A N 1
ATOM 1240 C CA . TYR A 1 153 ? -5.191 4.436 -0.031 1.00 77.62 153 TYR A CA 1
ATOM 1241 C C . TYR A 1 153 ? -5.816 4.451 -1.437 1.00 77.62 153 TYR A C 1
ATOM 1243 O O . TYR A 1 153 ? -5.131 4.740 -2.415 1.00 77.62 153 TYR A O 1
ATOM 1251 N N . ALA A 1 154 ? -7.133 4.241 -1.541 1.00 79.50 154 ALA A N 1
ATOM 1252 C CA . ALA A 1 154 ? -7.873 4.347 -2.801 1.00 79.50 154 ALA A CA 1
ATOM 1253 C C . ALA A 1 154 ? -7.772 5.751 -3.424 1.00 79.50 154 ALA A C 1
ATOM 1255 O O . ALA A 1 154 ? -7.597 5.892 -4.635 1.00 79.50 154 ALA A O 1
ATOM 1256 N N . SER A 1 155 ? -7.832 6.801 -2.602 1.00 82.75 155 SER A N 1
ATOM 1257 C CA . SER A 1 155 ? -7.667 8.181 -3.065 1.00 82.75 155 SER A CA 1
ATOM 1258 C C . SER A 1 155 ? -6.247 8.453 -3.568 1.00 82.75 155 SER A C 1
ATOM 1260 O O . SER A 1 155 ? -6.081 9.106 -4.599 1.00 82.75 155 SER A O 1
ATOM 1262 N N . ASP A 1 156 ? -5.223 7.927 -2.895 1.00 82.38 156 ASP A N 1
ATOM 1263 C CA . ASP A 1 156 ? -3.837 8.028 -3.358 1.00 82.38 156 ASP A CA 1
ATOM 1264 C C . ASP A 1 156 ? -3.626 7.316 -4.697 1.00 82.38 156 ASP A C 1
ATOM 1266 O O . ASP A 1 156 ? -2.935 7.864 -5.562 1.00 82.38 156 ASP A O 1
ATOM 1270 N N . ILE A 1 157 ? -4.279 6.164 -4.904 1.00 82.94 157 ILE A N 1
ATOM 1271 C CA . ILE A 1 157 ? -4.279 5.453 -6.189 1.00 82.94 157 ILE A CA 1
ATOM 1272 C C . ILE A 1 157 ? -4.890 6.318 -7.287 1.00 82.94 157 ILE A C 1
ATOM 1274 O O . ILE A 1 157 ? -4.245 6.564 -8.307 1.00 82.94 157 ILE A O 1
ATOM 1278 N N . ALA A 1 158 ? -6.109 6.814 -7.066 1.00 86.56 158 ALA A N 1
ATOM 1279 C CA . ALA A 1 158 ? -6.820 7.632 -8.044 1.00 86.56 158 ALA A CA 1
ATOM 1280 C C . ALA A 1 158 ? -6.000 8.865 -8.450 1.00 86.56 158 ALA A C 1
ATOM 1282 O O . ALA A 1 158 ? -5.881 9.170 -9.633 1.00 86.56 158 ALA A O 1
ATOM 1283 N N . ARG A 1 159 ? -5.362 9.531 -7.480 1.00 89.94 159 ARG A N 1
ATOM 1284 C CA . ARG A 1 159 ? -4.488 10.677 -7.755 1.00 89.94 159 ARG A CA 1
ATOM 1285 C C . ARG A 1 159 ? -3.230 10.293 -8.537 1.00 89.94 159 ARG A C 1
ATOM 1287 O O . ARG A 1 159 ? -2.808 11.073 -9.379 1.00 89.94 159 ARG A O 1
ATOM 1294 N N . ALA A 1 160 ? -2.612 9.141 -8.266 1.00 90.31 160 ALA A N 1
ATOM 1295 C CA . ALA A 1 160 ? -1.441 8.692 -9.025 1.00 90.31 160 ALA A CA 1
ATOM 1296 C C . ALA A 1 160 ? -1.797 8.439 -10.498 1.00 90.31 160 ALA A C 1
ATOM 1298 O O . ALA A 1 160 ? -1.061 8.839 -11.398 1.00 90.31 160 ALA A O 1
ATOM 1299 N N . LEU A 1 161 ? -2.947 7.799 -10.735 1.00 92.00 161 LEU A N 1
ATOM 1300 C CA . LEU A 1 161 ? -3.452 7.523 -12.079 1.00 92.00 161 LEU A CA 1
ATOM 1301 C C . LEU A 1 161 ? -3.849 8.808 -12.814 1.00 92.00 161 LEU A C 1
ATOM 1303 O O . LEU A 1 161 ? -3.581 8.922 -14.007 1.00 92.00 161 LEU A O 1
ATOM 1307 N N . ASP A 1 162 ? -4.424 9.787 -12.114 1.00 93.81 162 ASP A N 1
ATOM 1308 C CA . ASP A 1 162 ? -4.729 11.108 -12.675 1.00 93.81 162 ASP A CA 1
ATOM 1309 C C . ASP A 1 162 ? -3.459 11.870 -13.081 1.00 93.81 162 ASP A C 1
ATOM 1311 O O . ASP A 1 162 ? -3.382 12.407 -14.188 1.00 93.81 162 ASP A O 1
ATOM 1315 N N . VAL A 1 163 ? -2.414 11.852 -12.242 1.00 94.25 163 VAL A N 1
ATOM 1316 C CA . VAL A 1 163 ? -1.116 12.439 -12.608 1.00 94.25 163 VAL A CA 1
ATOM 1317 C C . VAL A 1 163 ? -0.540 11.742 -13.834 1.00 94.25 163 VAL A C 1
ATOM 1319 O O . VAL A 1 163 ? -0.146 12.425 -14.776 1.00 94.25 163 VAL A O 1
ATOM 1322 N N . TRP A 1 164 ? -0.533 10.408 -13.878 1.00 94.94 164 TRP A N 1
ATOM 1323 C CA . TRP A 1 164 ? -0.081 9.689 -15.069 1.00 94.94 164 TRP A CA 1
ATOM 1324 C C . TRP A 1 164 ? -0.886 10.095 -16.309 1.00 94.94 164 TRP A C 1
ATOM 1326 O O . TRP A 1 164 ? -0.303 10.508 -17.310 1.00 94.94 164 TRP A O 1
ATOM 1336 N N . ALA A 1 165 ? -2.217 10.070 -16.239 1.00 92.94 165 ALA A N 1
ATOM 1337 C CA . ALA A 1 165 ? -3.090 10.399 -17.363 1.00 92.94 165 ALA A CA 1
ATOM 1338 C C . ALA A 1 165 ? -2.890 11.833 -17.881 1.00 92.94 165 ALA A C 1
ATOM 1340 O O . ALA A 1 165 ? -2.884 12.052 -19.094 1.00 92.94 165 ALA A O 1
ATOM 1341 N N . THR A 1 166 ? -2.699 12.801 -16.983 1.00 94.94 166 THR A N 1
ATOM 1342 C CA . THR A 1 166 ? -2.606 14.228 -17.331 1.00 94.94 166 THR A CA 1
ATOM 1343 C C . THR A 1 166 ? -1.184 14.694 -17.639 1.00 94.94 166 THR A C 1
ATOM 1345 O O . THR A 1 166 ? -1.009 15.616 -18.433 1.00 94.94 166 THR A O 1
ATOM 1348 N N . LYS A 1 167 ? -0.154 14.075 -17.048 1.00 95.56 167 LYS A N 1
ATOM 1349 C CA . LYS A 1 167 ? 1.247 14.526 -17.145 1.00 95.56 167 LYS A CA 1
ATOM 1350 C C . LYS A 1 167 ? 2.128 13.669 -18.044 1.00 95.56 167 LYS A C 1
ATOM 1352 O O . LYS A 1 167 ? 3.178 14.157 -18.462 1.00 95.56 167 LYS A O 1
ATOM 1357 N N . ARG A 1 168 ? 1.705 12.457 -18.435 1.00 92.31 168 ARG A N 1
ATOM 1358 C CA . ARG A 1 168 ? 2.47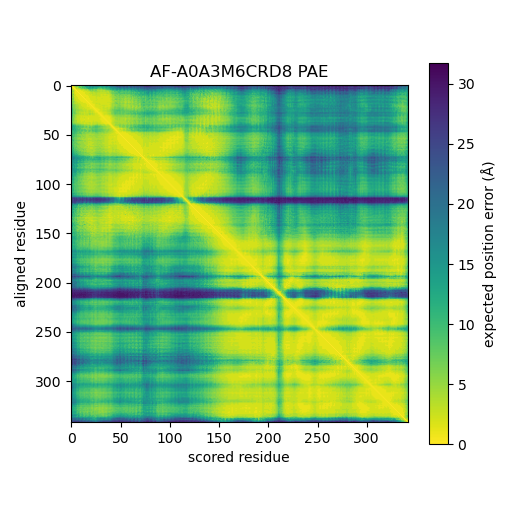4 11.580 -19.349 1.00 92.31 168 ARG A CA 1
ATOM 1359 C C . ARG A 1 168 ? 2.851 12.222 -20.684 1.00 92.31 168 ARG A C 1
ATOM 1361 O O . ARG A 1 168 ? 3.798 11.764 -21.308 1.00 92.31 168 ARG A O 1
ATOM 1368 N N . GLY A 1 169 ? 2.116 13.242 -21.137 1.00 91.31 169 GLY A N 1
ATOM 1369 C CA . GLY A 1 169 ? 2.431 14.008 -22.346 1.00 91.31 169 GLY A CA 1
ATOM 1370 C C . GLY A 1 169 ? 3.383 15.173 -22.069 1.00 91.31 169 GLY A C 1
ATOM 1371 O O . GLY A 1 169 ? 4.508 15.191 -22.572 1.00 91.31 169 GLY A O 1
ATOM 1372 N N . ASP A 1 170 ? 2.932 16.126 -21.252 1.00 93.56 170 ASP A N 1
ATOM 1373 C CA . ASP A 1 170 ? 3.631 17.397 -21.015 1.00 93.56 170 ASP A CA 1
ATOM 1374 C C . ASP A 1 170 ? 4.958 17.220 -20.265 1.00 93.56 170 ASP A C 1
ATOM 1376 O O . ASP A 1 170 ? 5.958 17.849 -20.609 1.00 93.56 170 ASP A O 1
ATOM 1380 N N . GLU A 1 171 ? 4.999 16.311 -19.287 1.00 95.88 171 GLU A N 1
ATOM 1381 C CA . GLU A 1 171 ? 6.174 16.066 -18.443 1.00 95.88 171 GLU A CA 1
ATOM 1382 C C . GLU A 1 171 ? 6.971 14.836 -18.894 1.00 95.88 171 GLU A C 1
ATOM 1384 O O . GLU A 1 171 ? 7.897 14.408 -18.211 1.00 95.88 171 GLU A O 1
ATOM 1389 N N . ALA A 1 172 ? 6.670 14.253 -20.061 1.00 93.44 172 ALA A N 1
ATOM 1390 C CA . ALA A 1 172 ? 7.263 12.990 -20.515 1.00 93.44 172 ALA A CA 1
ATOM 1391 C C . ALA A 1 172 ? 8.804 12.979 -20.489 1.00 93.44 172 ALA A C 1
ATOM 1393 O O . ALA A 1 172 ? 9.420 11.936 -20.297 1.00 93.44 172 ALA A O 1
ATOM 1394 N N . GLY A 1 173 ? 9.439 14.128 -20.739 1.00 96.12 173 GLY A N 1
ATOM 1395 C CA . GLY A 1 173 ? 10.899 14.277 -20.751 1.00 96.12 173 GLY A CA 1
ATOM 1396 C C . GLY A 1 173 ? 11.512 14.785 -19.444 1.00 96.12 173 GLY A C 1
ATOM 1397 O O . GLY A 1 173 ? 12.724 14.976 -19.401 1.00 96.12 173 GLY A O 1
ATOM 1398 N N . ASN A 1 174 ? 10.709 15.050 -18.413 1.00 97.00 174 ASN A N 1
ATOM 1399 C CA . ASN A 1 174 ? 11.153 15.675 -17.172 1.00 97.00 174 ASN A CA 1
ATOM 1400 C C . ASN A 1 174 ? 11.434 14.616 -16.095 1.00 97.00 174 ASN A C 1
ATOM 1402 O O . ASN A 1 174 ? 10.572 14.291 -15.286 1.00 97.00 174 ASN A O 1
ATOM 1406 N N . GLU A 1 175 ? 12.644 14.055 -16.095 1.00 96.50 175 GLU A N 1
ATOM 1407 C CA . GLU A 1 175 ? 13.056 13.013 -15.137 1.00 96.50 175 GLU A CA 1
ATOM 1408 C C . GLU A 1 175 ? 12.869 13.442 -13.674 1.00 96.50 175 GLU A C 1
ATOM 1410 O O . GLU A 1 175 ? 12.359 12.660 -12.877 1.00 96.50 175 GLU A O 1
ATOM 1415 N N . SER A 1 176 ? 13.193 14.696 -13.337 1.00 96.62 176 SER A N 1
ATOM 1416 C CA . SER A 1 176 ? 13.025 15.232 -11.980 1.00 96.62 176 SER A CA 1
ATOM 1417 C C . SER A 1 176 ? 11.561 15.285 -11.545 1.00 96.62 176 SER A C 1
ATOM 1419 O O . SER A 1 176 ? 11.258 14.952 -10.404 1.00 96.62 176 SER A O 1
ATOM 1421 N N . PHE A 1 177 ? 10.639 15.634 -12.450 1.00 97.31 177 PHE A N 1
ATOM 1422 C CA . PHE A 1 177 ? 9.205 15.577 -12.156 1.00 97.31 177 PHE A CA 1
ATOM 1423 C C . PHE A 1 177 ? 8.765 14.153 -11.787 1.00 97.31 177 PHE A C 1
ATOM 1425 O O . PHE A 1 177 ? 8.086 13.959 -10.780 1.00 97.31 177 PHE A O 1
ATOM 1432 N N . TRP A 1 178 ? 9.180 13.149 -12.566 1.00 96.69 178 TRP A N 1
ATOM 1433 C CA . TRP A 1 178 ? 8.817 11.752 -12.301 1.00 96.69 178 TRP A CA 1
ATOM 1434 C C . TRP A 1 178 ? 9.485 11.193 -11.049 1.00 96.69 178 TRP A C 1
ATOM 1436 O O . TRP A 1 178 ? 8.874 10.391 -10.344 1.00 96.69 178 TRP A O 1
ATOM 1446 N N . HIS A 1 179 ? 10.703 11.640 -10.740 1.00 96.38 179 HIS A N 1
ATOM 1447 C CA . HIS A 1 179 ? 11.365 11.332 -9.475 1.00 96.38 179 HIS A CA 1
ATOM 1448 C C . HIS A 1 179 ? 10.543 11.839 -8.286 1.00 96.38 179 HIS A C 1
ATOM 1450 O O . HIS A 1 179 ? 10.145 11.046 -7.433 1.00 96.38 179 HIS A O 1
ATOM 1456 N N . GLU A 1 180 ? 10.192 13.127 -8.282 1.00 95.69 180 GLU A N 1
ATOM 1457 C CA . GLU A 1 180 ? 9.385 13.723 -7.213 1.00 95.69 180 GLU A CA 1
ATOM 1458 C C . GLU A 1 180 ? 8.004 13.073 -7.082 1.00 95.69 180 GLU A C 1
ATOM 1460 O O . GLU A 1 180 ? 7.490 12.907 -5.973 1.00 95.69 180 GLU A O 1
ATOM 1465 N N . GLU A 1 181 ? 7.378 12.733 -8.206 1.00 94.75 181 GLU A N 1
ATOM 1466 C CA . GLU A 1 181 ? 6.071 12.085 -8.233 1.00 94.75 181 GLU A CA 1
ATOM 1467 C C . GLU A 1 181 ? 6.125 10.690 -7.596 1.00 94.75 181 GLU A C 1
ATOM 1469 O O . GLU A 1 181 ? 5.315 10.368 -6.721 1.00 94.75 181 GLU A O 1
ATOM 1474 N N . LEU A 1 182 ? 7.116 9.875 -7.965 1.00 94.25 182 LEU A N 1
ATOM 1475 C CA . LEU A 1 182 ? 7.307 8.540 -7.396 1.00 94.25 182 LEU A CA 1
ATOM 1476 C C . LEU A 1 182 ? 7.758 8.593 -5.926 1.00 94.25 182 LEU A C 1
ATOM 1478 O O . LEU A 1 182 ? 7.383 7.720 -5.139 1.00 94.25 182 LEU A O 1
ATOM 1482 N N . GLU A 1 183 ? 8.490 9.634 -5.518 1.00 93.44 183 GLU A N 1
ATOM 1483 C CA . GLU A 1 183 ? 8.837 9.873 -4.113 1.00 93.44 183 GLU A CA 1
ATOM 1484 C C . GLU A 1 183 ? 7.609 10.228 -3.263 1.00 93.44 183 GLU A C 1
ATOM 1486 O O . GLU A 1 183 ? 7.451 9.719 -2.146 1.00 93.44 183 GLU A O 1
ATOM 1491 N N . LYS A 1 184 ? 6.715 11.076 -3.789 1.00 90.81 184 LYS A N 1
ATOM 1492 C CA . LYS A 1 184 ? 5.445 11.434 -3.133 1.00 90.81 184 LYS A CA 1
ATOM 1493 C C . LYS A 1 184 ? 4.480 10.248 -3.095 1.00 90.81 184 LYS A C 1
ATOM 1495 O O . LYS A 1 184 ? 3.674 10.152 -2.170 1.00 90.81 184 LYS A O 1
ATOM 1500 N N . ARG A 1 185 ? 4.572 9.326 -4.060 1.00 87.62 185 ARG A N 1
ATOM 1501 C CA . ARG A 1 185 ? 3.649 8.192 -4.237 1.00 87.62 185 ARG A CA 1
ATOM 1502 C C . ARG A 1 185 ? 4.350 6.842 -4.191 1.00 87.62 185 ARG A C 1
ATOM 1504 O O . ARG A 1 185 ? 4.217 6.015 -5.092 1.00 87.62 185 ARG A O 1
ATOM 1511 N N . LYS A 1 186 ? 5.026 6.587 -3.072 1.00 88.19 186 LYS A N 1
ATOM 1512 C CA . LYS A 1 186 ? 5.785 5.353 -2.801 1.00 88.19 186 LYS A CA 1
ATOM 1513 C C . LYS A 1 186 ? 5.006 4.074 -3.112 1.00 88.19 186 LYS A C 1
ATOM 1515 O O . LYS A 1 186 ? 5.589 3.139 -3.645 1.00 88.19 186 LYS A O 1
ATOM 1520 N N . GLY A 1 187 ? 3.687 4.063 -2.888 1.00 84.19 187 GLY A N 1
ATOM 1521 C CA . GLY A 1 187 ? 2.811 2.926 -3.196 1.00 84.19 187 GLY A CA 1
ATOM 1522 C C . GLY A 1 187 ? 2.879 2.435 -4.652 1.00 84.19 187 GLY A C 1
ATOM 1523 O O . GLY A 1 187 ? 2.721 1.239 -4.894 1.00 84.19 187 GLY A O 1
ATOM 1524 N N . VAL A 1 188 ? 3.182 3.317 -5.614 1.00 89.25 188 VAL A N 1
ATOM 1525 C CA . VAL A 1 188 ? 3.401 2.942 -7.024 1.00 89.25 188 VAL A CA 1
ATOM 1526 C C . VAL A 1 188 ? 4.642 2.048 -7.155 1.00 89.25 188 VAL A C 1
ATOM 1528 O O . VAL A 1 188 ? 4.605 1.005 -7.806 1.00 89.25 188 VAL A O 1
ATOM 1531 N N . LEU A 1 189 ? 5.734 2.409 -6.476 1.00 91.00 189 LEU A N 1
ATOM 1532 C CA . LEU A 1 189 ? 6.987 1.648 -6.468 1.00 91.00 189 LEU A CA 1
ATOM 1533 C C . LEU A 1 189 ? 6.918 0.401 -5.579 1.00 91.00 189 LEU A C 1
ATOM 1535 O O . LEU A 1 189 ? 7.478 -0.637 -5.921 1.00 91.00 189 LEU A O 1
ATOM 1539 N N . GLU A 1 190 ? 6.208 0.463 -4.455 1.00 88.19 190 GLU A N 1
ATOM 1540 C CA . GLU A 1 190 ? 5.981 -0.706 -3.599 1.00 88.19 190 GLU A CA 1
ATOM 1541 C C . GLU A 1 190 ? 5.277 -1.823 -4.376 1.00 88.19 190 GLU A C 1
ATOM 1543 O O . GLU A 1 190 ? 5.604 -3.004 -4.220 1.00 88.19 190 GLU A O 1
ATOM 1548 N N . ARG A 1 191 ? 4.366 -1.446 -5.283 1.00 82.56 191 ARG A N 1
ATOM 1549 C CA . ARG A 1 191 ? 3.674 -2.389 -6.155 1.00 82.56 191 ARG A CA 1
ATOM 1550 C C . ARG A 1 191 ? 4.608 -3.067 -7.156 1.00 82.56 191 ARG A C 1
ATOM 1552 O O . ARG A 1 191 ? 4.529 -4.287 -7.294 1.00 82.56 191 ARG A O 1
ATOM 1559 N N . LEU A 1 192 ? 5.496 -2.303 -7.797 1.00 85.38 192 LEU A N 1
ATOM 1560 C CA . LEU A 1 192 ? 6.519 -2.813 -8.720 1.00 85.38 192 LEU A CA 1
ATOM 1561 C C . LEU A 1 192 ? 7.373 -3.921 -8.083 1.00 85.38 192 LEU A C 1
ATOM 1563 O O . LEU A 1 192 ? 7.715 -4.911 -8.727 1.00 85.38 192 LEU A O 1
ATOM 1567 N N . LEU A 1 193 ? 7.727 -3.752 -6.810 1.00 83.50 193 LEU A N 1
ATOM 1568 C CA . LEU A 1 193 ? 8.641 -4.649 -6.099 1.00 83.50 193 LEU A CA 1
ATOM 1569 C C . LEU A 1 193 ? 7.997 -5.983 -5.692 1.00 83.50 193 LEU A C 1
ATOM 1571 O O . LEU A 1 193 ? 8.714 -6.970 -5.495 1.00 83.50 193 LEU A O 1
ATOM 1575 N N . GLY A 1 194 ? 6.665 -6.021 -5.606 1.00 75.38 194 GLY A N 1
ATOM 1576 C CA . GLY A 1 194 ? 5.878 -7.191 -5.234 1.00 75.38 194 GLY A CA 1
ATOM 1577 C C . GLY A 1 194 ? 5.987 -7.566 -3.749 1.00 75.38 194 GLY A C 1
ATOM 1578 O O . GLY A 1 194 ? 7.067 -7.685 -3.173 1.00 75.38 194 GLY A O 1
ATOM 1579 N N . GLY A 1 195 ? 4.845 -7.837 -3.113 1.00 71.62 195 GLY A N 1
ATOM 1580 C CA . GLY A 1 195 ? 4.795 -8.248 -1.707 1.00 71.62 195 GLY A CA 1
ATOM 1581 C C . GLY A 1 195 ? 4.982 -7.080 -0.732 1.00 71.62 195 GLY A C 1
ATOM 1582 O O . GLY A 1 195 ? 4.334 -6.052 -0.872 1.00 71.62 195 GLY A O 1
ATOM 1583 N N . TYR A 1 196 ? 5.815 -7.267 0.297 1.00 75.31 196 TYR A N 1
ATOM 1584 C CA . TYR A 1 196 ? 6.164 -6.201 1.244 1.00 75.31 196 TYR A CA 1
ATOM 1585 C C . TYR A 1 196 ? 7.383 -5.457 0.715 1.00 75.31 196 TYR A C 1
ATOM 1587 O O . TYR A 1 196 ? 8.452 -6.060 0.585 1.00 75.31 196 TYR A O 1
ATOM 1595 N N . ALA A 1 197 ? 7.208 -4.170 0.458 1.00 86.94 197 ALA A N 1
ATOM 1596 C CA . ALA A 1 197 ? 8.261 -3.249 0.090 1.00 86.94 197 ALA A CA 1
ATOM 1597 C C . ALA A 1 197 ? 8.171 -2.044 1.022 1.00 86.94 197 ALA A C 1
ATOM 1599 O O . ALA A 1 197 ? 7.152 -1.367 1.058 1.00 86.94 197 ALA A O 1
ATOM 1600 N N . LEU A 1 198 ? 9.220 -1.803 1.802 1.00 88.00 198 LEU A N 1
ATOM 1601 C CA . LEU A 1 198 ? 9.299 -0.660 2.700 1.00 88.00 198 LEU A CA 1
ATOM 1602 C C . LEU A 1 198 ? 10.263 0.363 2.114 1.00 88.00 198 LEU A C 1
ATOM 1604 O O . LEU A 1 198 ? 11.437 0.053 1.902 1.00 88.00 198 LEU A O 1
ATOM 1608 N N . PHE A 1 199 ? 9.766 1.569 1.845 1.00 91.12 199 PHE A N 1
ATOM 1609 C CA . PHE A 1 199 ? 10.603 2.679 1.401 1.00 91.12 199 PHE A CA 1
ATOM 1610 C C . PHE A 1 199 ? 11.685 2.983 2.437 1.00 91.12 199 PHE A C 1
ATOM 1612 O O . PHE A 1 199 ? 11.380 3.314 3.583 1.00 91.12 199 PHE A O 1
ATOM 1619 N N . MET A 1 200 ? 12.944 2.904 2.013 1.00 89.62 200 MET A N 1
ATOM 1620 C CA . MET A 1 200 ? 14.092 3.199 2.860 1.00 89.62 200 MET A CA 1
ATOM 1621 C C . MET A 1 200 ? 14.548 4.644 2.674 1.00 89.62 200 MET A C 1
ATOM 1623 O O . MET A 1 200 ? 14.660 5.385 3.649 1.00 89.62 200 MET A O 1
ATOM 1627 N N . GLN A 1 201 ? 14.843 5.040 1.432 1.00 90.25 201 GLN A N 1
ATOM 1628 C CA . GLN A 1 201 ? 15.407 6.355 1.137 1.00 90.25 201 GLN A CA 1
ATOM 1629 C C . GLN A 1 201 ? 15.291 6.715 -0.353 1.00 90.25 201 GLN A C 1
ATOM 1631 O O . GLN A 1 201 ? 15.470 5.857 -1.220 1.00 90.25 201 GLN A O 1
ATOM 1636 N N . SER A 1 202 ? 15.047 8.001 -0.623 1.00 92.19 202 SER A N 1
ATOM 1637 C CA . SER A 1 202 ? 15.200 8.638 -1.935 1.00 92.19 202 SER A CA 1
ATOM 1638 C C . SER A 1 202 ? 16.650 9.082 -2.129 1.00 92.19 202 SER A C 1
ATOM 1640 O O . SER A 1 202 ? 17.311 9.517 -1.179 1.00 92.19 202 SER A O 1
ATOM 1642 N N . GLU A 1 203 ? 17.161 8.928 -3.345 1.00 90.44 203 GLU A N 1
ATOM 1643 C CA . GLU A 1 203 ? 18.534 9.227 -3.734 1.00 90.44 203 GLU A CA 1
ATOM 1644 C C . GLU A 1 203 ? 19.578 8.571 -2.788 1.00 90.44 203 GLU A C 1
ATOM 1646 O O . GLU A 1 203 ? 20.447 9.222 -2.175 1.00 90.44 203 GLU A O 1
ATOM 1651 N N . PHE A 1 204 ? 19.450 7.253 -2.618 1.00 88.19 204 PHE A N 1
ATOM 1652 C CA . PHE A 1 204 ? 20.202 6.442 -1.665 1.00 88.19 204 PHE A CA 1
ATOM 1653 C C . PHE A 1 204 ? 21.686 6.336 -2.030 1.00 88.19 204 PHE A C 1
ATOM 1655 O O . PHE A 1 204 ? 22.063 5.924 -3.127 1.00 88.19 204 PHE A O 1
ATOM 1662 N N . HIS A 1 205 ? 22.553 6.669 -1.075 1.00 86.88 205 HIS A N 1
ATOM 1663 C CA . HIS A 1 205 ? 23.997 6.742 -1.280 1.00 86.88 205 HIS A CA 1
ATOM 1664 C C . HIS A 1 205 ? 24.660 5.364 -1.173 1.00 86.88 205 HIS A C 1
ATOM 1666 O O . HIS A 1 205 ? 24.926 4.893 -0.064 1.00 86.88 205 HIS A O 1
ATOM 1672 N N . VAL A 1 206 ? 25.030 4.766 -2.305 1.00 83.44 206 VAL A N 1
ATOM 1673 C CA . VAL A 1 206 ? 25.616 3.413 -2.347 1.00 83.44 206 VAL A CA 1
ATOM 1674 C C . VAL A 1 206 ? 27.141 3.387 -2.192 1.00 83.44 206 VAL A C 1
ATOM 1676 O O . VAL A 1 206 ? 27.681 2.421 -1.662 1.00 83.44 206 VAL A O 1
ATOM 1679 N N . GLY A 1 207 ? 27.838 4.451 -2.605 1.00 77.38 207 GLY A N 1
ATOM 1680 C CA . GLY A 1 207 ? 29.306 4.546 -2.562 1.00 77.38 207 GLY A CA 1
ATOM 1681 C C . GLY A 1 207 ? 29.856 5.332 -1.369 1.00 77.38 207 GLY A C 1
ATOM 1682 O O . GLY A 1 207 ? 29.105 5.967 -0.620 1.00 77.38 207 GLY A O 1
ATOM 1683 N N . THR A 1 208 ? 31.176 5.320 -1.198 1.00 65.88 208 THR A N 1
ATOM 1684 C CA . THR A 1 208 ? 31.874 6.196 -0.248 1.00 65.88 208 THR A CA 1
ATOM 1685 C C . THR A 1 208 ? 31.900 7.637 -0.750 1.00 65.88 208 THR A C 1
ATOM 1687 O O . THR A 1 208 ? 31.940 7.904 -1.948 1.00 65.88 208 THR A O 1
ATOM 1690 N N . THR A 1 209 ? 31.855 8.585 0.180 1.00 62.44 209 THR A N 1
ATOM 1691 C CA . THR A 1 209 ? 32.092 9.994 -0.133 1.00 62.44 209 THR A CA 1
ATOM 1692 C C . THR A 1 209 ? 33.604 10.218 -0.119 1.00 62.44 209 THR A C 1
ATOM 1694 O O . THR A 1 209 ? 34.257 9.853 0.860 1.00 62.44 209 THR A O 1
ATOM 1697 N N . ASP A 1 210 ? 34.181 10.768 -1.193 1.00 57.16 210 ASP A N 1
ATOM 1698 C CA . ASP A 1 210 ? 35.602 11.126 -1.189 1.00 57.16 210 ASP A CA 1
ATOM 1699 C C . ASP A 1 210 ? 35.873 12.280 -0.197 1.00 57.16 210 ASP A C 1
ATOM 1701 O O . ASP A 1 210 ? 34.956 12.950 0.284 1.00 57.16 210 ASP A O 1
ATOM 1705 N N . VAL A 1 211 ? 37.147 12.536 0.119 1.00 50.25 211 VAL A N 1
ATOM 1706 C CA . VAL A 1 211 ? 37.578 13.607 1.045 1.00 50.25 211 VAL A CA 1
ATOM 1707 C C . VAL A 1 211 ? 37.152 15.026 0.625 1.00 50.25 211 VAL A C 1
ATOM 1709 O O . VAL A 1 211 ? 37.296 15.957 1.414 1.00 50.25 211 VAL A O 1
ATOM 1712 N N . ARG A 1 212 ? 36.626 15.213 -0.592 1.00 51.38 212 ARG A N 1
ATOM 1713 C CA . ARG A 1 212 ? 36.123 16.489 -1.126 1.00 51.38 212 ARG A CA 1
ATOM 1714 C C . ARG A 1 212 ? 34.593 16.551 -1.167 1.00 51.38 212 ARG A C 1
ATOM 1716 O O . ARG A 1 212 ? 34.049 17.523 -1.683 1.00 51.38 212 ARG A O 1
ATOM 1723 N N . GLY A 1 213 ? 33.895 15.545 -0.637 1.00 48.44 213 GLY A N 1
ATOM 1724 C CA . GLY A 1 213 ? 32.433 15.487 -0.665 1.00 48.44 213 GLY A CA 1
ATOM 1725 C C . GLY A 1 213 ? 31.848 15.049 -2.013 1.00 48.44 213 GLY A C 1
ATOM 1726 O O . GLY A 1 213 ? 30.629 14.966 -2.139 1.00 48.44 213 GLY A O 1
ATOM 1727 N N . ALA A 1 214 ? 32.680 14.762 -3.020 1.00 45.47 214 ALA A N 1
ATOM 1728 C CA . ALA A 1 214 ? 32.262 14.529 -4.398 1.00 45.47 214 ALA A CA 1
ATOM 1729 C C . ALA A 1 214 ? 32.536 13.074 -4.794 1.00 45.47 214 ALA A C 1
ATOM 1731 O O . ALA A 1 214 ? 33.674 12.673 -5.016 1.00 45.47 214 ALA A O 1
ATOM 1732 N N . GLY A 1 215 ? 31.483 12.261 -4.896 1.00 53.72 215 GLY A N 1
ATOM 1733 C CA . GLY A 1 215 ? 31.642 10.874 -5.341 1.00 53.72 215 GLY A CA 1
ATOM 1734 C C . GLY A 1 215 ? 30.580 9.883 -4.890 1.00 53.72 215 GLY A C 1
ATOM 1735 O O . GLY A 1 215 ? 30.744 8.689 -5.133 1.00 53.72 215 GLY A O 1
ATOM 1736 N N . SER A 1 216 ? 29.485 10.309 -4.263 1.00 58.97 216 SER A N 1
ATOM 1737 C CA . SER A 1 216 ? 28.426 9.359 -3.956 1.00 58.97 216 SER A CA 1
ATOM 1738 C C . SER A 1 216 ? 27.664 9.016 -5.233 1.00 58.97 216 SER A C 1
ATOM 1740 O O . SER A 1 216 ? 26.824 9.771 -5.708 1.00 58.97 216 SER A O 1
ATOM 1742 N N . LYS A 1 217 ? 27.939 7.838 -5.800 1.00 80.81 217 LYS A N 1
ATOM 1743 C CA . LYS A 1 217 ? 26.953 7.179 -6.660 1.00 80.81 217 LYS A CA 1
ATOM 1744 C C . LYS A 1 217 ? 25.679 7.020 -5.829 1.00 80.81 217 LYS A C 1
ATOM 1746 O O . LYS A 1 217 ? 25.744 6.540 -4.690 1.00 80.81 217 LYS A O 1
ATOM 1751 N N . ARG A 1 218 ? 24.553 7.462 -6.379 1.00 88.12 218 ARG A N 1
ATOM 1752 C CA . ARG A 1 218 ? 23.238 7.415 -5.739 1.00 88.12 218 ARG A CA 1
ATOM 1753 C C . ARG A 1 218 ? 22.299 6.631 -6.638 1.00 88.12 218 ARG A C 1
ATOM 1755 O O . ARG A 1 218 ? 22.364 6.815 -7.848 1.00 88.12 218 ARG A O 1
ATOM 1762 N N . ALA A 1 219 ? 21.522 5.736 -6.045 1.00 92.31 219 ALA A N 1
ATOM 1763 C CA . ALA A 1 219 ? 20.359 5.143 -6.696 1.00 92.31 219 ALA A CA 1
ATOM 1764 C C . ALA A 1 219 ? 19.152 6.045 -6.433 1.00 92.31 219 ALA A C 1
ATOM 1766 O O . ALA A 1 219 ? 19.069 6.605 -5.339 1.00 92.31 219 ALA A O 1
ATOM 1767 N N . ASP A 1 220 ? 18.221 6.159 -7.375 1.00 95.31 220 ASP A N 1
ATOM 1768 C CA . ASP A 1 220 ? 17.059 7.042 -7.219 1.00 95.31 220 ASP A CA 1
ATOM 1769 C C . ASP A 1 220 ? 16.191 6.646 -6.029 1.00 95.31 220 ASP A C 1
ATOM 1771 O O . ASP A 1 220 ? 15.773 7.514 -5.265 1.00 95.31 220 ASP A O 1
ATOM 1775 N N . PHE A 1 221 ? 15.989 5.342 -5.813 1.00 96.31 221 PHE A N 1
ATOM 1776 C CA . PHE A 1 221 ? 15.285 4.840 -4.635 1.00 96.31 221 PHE A CA 1
ATOM 1777 C C . PHE A 1 221 ? 15.889 3.551 -4.081 1.00 96.31 221 PHE A C 1
ATOM 1779 O O . PHE A 1 221 ? 16.392 2.696 -4.814 1.00 96.31 221 PHE A O 1
ATOM 1786 N N . ALA A 1 222 ? 15.764 3.387 -2.765 1.00 95.06 222 ALA A N 1
ATOM 1787 C CA . ALA A 1 222 ? 16.039 2.148 -2.053 1.00 95.06 222 ALA A CA 1
ATOM 1788 C C . ALA A 1 222 ? 14.798 1.662 -1.296 1.00 95.06 222 ALA A C 1
ATOM 1790 O O . ALA A 1 222 ? 14.144 2.432 -0.588 1.00 95.06 222 ALA A O 1
ATOM 1791 N N . TYR A 1 223 ? 14.515 0.366 -1.409 1.00 95.19 223 TYR A N 1
ATOM 1792 C CA . TYR A 1 223 ? 13.406 -0.306 -0.729 1.00 95.19 223 TYR A CA 1
ATOM 1793 C C . TYR A 1 223 ? 13.860 -1.602 -0.074 1.00 95.19 223 TYR A C 1
ATOM 1795 O O . TYR A 1 223 ? 14.764 -2.265 -0.577 1.00 95.19 223 TYR A O 1
ATOM 1803 N N . LEU A 1 224 ? 13.203 -2.004 1.009 1.00 93.31 224 LEU A N 1
ATOM 1804 C CA . LEU A 1 224 ? 13.473 -3.262 1.701 1.00 93.31 224 LEU A CA 1
ATOM 1805 C C . LEU A 1 224 ? 12.333 -4.256 1.518 1.00 93.31 224 LEU A C 1
ATOM 1807 O O . LEU A 1 224 ? 11.163 -3.891 1.610 1.00 93.31 224 LEU A O 1
ATOM 1811 N N . ASN A 1 225 ? 12.675 -5.527 1.320 1.00 90.94 225 ASN A N 1
ATOM 1812 C CA . ASN A 1 225 ? 11.697 -6.611 1.391 1.00 90.94 225 ASN A CA 1
ATOM 1813 C C . ASN A 1 225 ? 11.504 -7.121 2.838 1.00 90.94 225 ASN A C 1
ATOM 1815 O O . ASN A 1 225 ? 12.156 -6.641 3.763 1.00 90.94 225 ASN A O 1
ATOM 1819 N N . LYS A 1 226 ? 10.649 -8.139 3.048 1.00 87.19 226 LYS A N 1
ATOM 1820 C CA . LYS A 1 226 ? 10.393 -8.726 4.389 1.00 87.19 226 LYS A CA 1
ATOM 1821 C C . LYS A 1 226 ? 11.646 -9.217 5.124 1.00 87.19 226 LYS A C 1
ATOM 1823 O O . LYS A 1 226 ? 11.633 -9.304 6.344 1.00 87.19 226 LYS A O 1
ATOM 1828 N N . ALA A 1 227 ? 12.698 -9.581 4.394 1.00 88.81 227 ALA A N 1
ATOM 1829 C CA .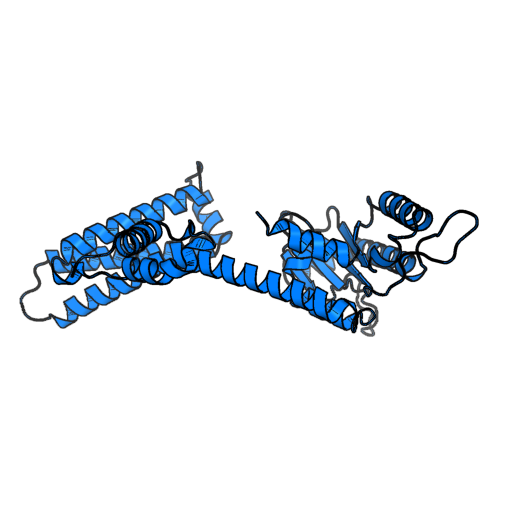 ALA A 1 227 ? 13.966 -10.037 4.958 1.00 88.81 227 ALA A CA 1
ATOM 1830 C C . ALA A 1 227 ? 14.952 -8.878 5.196 1.00 88.81 227 ALA A C 1
ATOM 1832 O O . ALA A 1 227 ? 16.144 -9.119 5.369 1.00 88.81 227 ALA A O 1
ATOM 1833 N N . ASN A 1 228 ? 14.478 -7.627 5.138 1.00 91.31 228 ASN A N 1
ATOM 1834 C CA . ASN A 1 228 ? 15.278 -6.403 5.133 1.00 91.31 228 ASN A CA 1
ATOM 1835 C C . ASN A 1 228 ? 16.324 -6.350 4.008 1.00 91.31 228 ASN A C 1
ATOM 1837 O O . ASN A 1 228 ? 17.251 -5.547 4.061 1.00 91.31 228 ASN A O 1
ATOM 1841 N N . ASN A 1 229 ? 16.191 -7.184 2.974 1.00 94.06 229 ASN A N 1
ATOM 1842 C CA . ASN A 1 229 ? 17.118 -7.184 1.855 1.00 94.06 229 ASN A CA 1
ATOM 1843 C C . ASN A 1 229 ? 16.777 -6.034 0.903 1.00 94.06 229 ASN A C 1
ATOM 1845 O O . ASN A 1 229 ? 15.636 -5.913 0.445 1.00 94.06 229 ASN A O 1
ATOM 1849 N N . ILE A 1 230 ? 17.777 -5.209 0.616 1.00 95.06 230 ILE A N 1
ATOM 1850 C CA . ILE A 1 230 ? 17.618 -3.966 -0.137 1.00 95.06 230 ILE A CA 1
ATOM 1851 C C . ILE A 1 230 ? 17.425 -4.203 -1.637 1.00 95.06 230 ILE A C 1
ATOM 1853 O O . ILE A 1 230 ? 18.022 -5.095 -2.233 1.00 95.06 230 ILE A O 1
ATOM 1857 N N . SER A 1 231 ? 16.586 -3.388 -2.259 1.00 95.94 231 SER A N 1
ATOM 1858 C CA . SER A 1 231 ? 16.392 -3.287 -3.703 1.00 95.94 231 SER A CA 1
ATOM 1859 C C . SER A 1 231 ? 16.693 -1.859 -4.134 1.00 95.94 231 SER A C 1
ATOM 1861 O O . SER A 1 231 ? 16.286 -0.916 -3.455 1.00 95.94 231 SER A O 1
ATOM 1863 N N . LEU A 1 232 ? 17.408 -1.713 -5.245 1.00 97.12 232 LEU A N 1
ATOM 1864 C CA . LEU A 1 232 ? 17.753 -0.429 -5.845 1.00 97.12 232 LEU A CA 1
ATOM 1865 C C . LEU A 1 232 ? 16.877 -0.193 -7.068 1.00 97.12 232 LEU A C 1
ATOM 1867 O O . LEU A 1 232 ? 16.719 -1.092 -7.897 1.00 97.12 232 LEU A O 1
ATOM 1871 N N . ILE A 1 233 ? 16.334 1.011 -7.176 1.00 97.56 233 ILE A N 1
ATOM 1872 C CA . ILE A 1 233 ? 15.551 1.458 -8.322 1.00 97.56 233 ILE A CA 1
ATOM 1873 C C . ILE A 1 233 ? 16.285 2.642 -8.939 1.00 97.56 233 ILE A C 1
ATOM 1875 O O . ILE A 1 233 ? 16.607 3.601 -8.239 1.00 97.56 233 ILE A O 1
ATOM 1879 N N . GLU A 1 234 ? 16.535 2.546 -10.237 1.00 97.81 234 GLU A N 1
ATOM 1880 C CA . GLU A 1 234 ? 16.951 3.653 -11.090 1.00 97.81 234 GLU A CA 1
ATOM 1881 C C . GLU A 1 234 ? 15.774 4.013 -12.002 1.00 97.81 234 GLU A C 1
ATOM 1883 O O . GLU A 1 234 ? 15.053 3.127 -12.478 1.00 97.81 234 GLU A O 1
ATOM 1888 N N . ILE A 1 235 ? 15.576 5.298 -12.259 1.00 98.00 235 ILE A N 1
ATOM 1889 C CA . ILE A 1 235 ? 14.547 5.799 -13.157 1.00 98.00 235 ILE A CA 1
ATOM 1890 C C . ILE A 1 235 ? 15.167 6.622 -14.286 1.00 98.00 235 ILE A C 1
ATOM 1892 O O . ILE A 1 235 ? 16.216 7.249 -14.149 1.00 98.00 235 ILE A O 1
ATOM 1896 N N . LYS A 1 236 ? 14.499 6.621 -15.432 1.00 98.12 236 LYS A N 1
ATOM 1897 C CA . LYS A 1 236 ? 14.753 7.505 -16.573 1.00 98.12 236 LYS A CA 1
ATOM 1898 C C . LYS A 1 236 ? 13.408 7.970 -17.110 1.00 98.12 236 LYS A C 1
ATOM 1900 O O . LYS A 1 236 ? 12.429 7.246 -16.983 1.00 98.12 236 LYS A O 1
ATOM 1905 N N . ALA A 1 237 ? 13.337 9.160 -17.695 1.00 97.44 237 ALA A N 1
ATOM 1906 C CA . ALA A 1 237 ? 12.054 9.754 -18.080 1.00 97.44 237 ALA A CA 1
ATOM 1907 C C . ALA A 1 237 ? 11.204 8.855 -19.027 1.00 97.44 237 ALA A C 1
ATOM 1909 O O . ALA A 1 237 ? 11.760 8.117 -19.848 1.00 97.44 237 ALA A O 1
ATOM 1910 N N . PRO A 1 238 ? 9.859 8.949 -19.006 1.00 97.81 238 PRO A N 1
ATOM 1911 C CA . PRO A 1 238 ? 8.978 8.210 -19.925 1.00 97.81 238 PRO A CA 1
ATOM 1912 C C . PRO A 1 238 ? 9.279 8.425 -21.416 1.00 97.81 238 PRO A C 1
ATOM 1914 O O . PRO A 1 238 ? 9.029 7.559 -22.248 1.00 97.81 238 PRO A O 1
ATOM 1917 N N . LYS A 1 239 ? 9.837 9.581 -21.787 1.00 97.12 239 LYS A N 1
ATOM 1918 C CA . LYS A 1 239 ? 10.226 9.901 -23.171 1.00 97.12 239 LYS A CA 1
ATOM 1919 C C . LYS A 1 239 ? 11.567 9.284 -23.583 1.00 97.12 239 LYS A C 1
ATOM 1921 O O . LYS A 1 239 ? 11.941 9.380 -24.756 1.00 97.12 239 LYS A O 1
ATOM 1926 N N . THR A 1 240 ? 12.311 8.679 -22.655 1.00 98.25 240 THR A N 1
ATOM 1927 C CA . THR A 1 240 ? 13.573 7.998 -22.960 1.00 98.25 240 THR A CA 1
ATOM 1928 C C . THR A 1 240 ? 13.321 6.884 -23.969 1.00 98.25 240 THR A C 1
ATOM 1930 O O . THR A 1 240 ? 12.453 6.030 -23.796 1.00 98.25 240 THR A O 1
ATOM 1933 N N . LYS A 1 241 ? 14.095 6.883 -25.058 1.00 98.00 241 LYS A N 1
ATOM 1934 C CA . LYS A 1 241 ? 13.943 5.873 -26.109 1.00 98.00 241 LYS A CA 1
ATOM 1935 C C . LYS A 1 241 ? 14.336 4.509 -25.558 1.00 98.00 241 LYS A C 1
ATOM 1937 O O . LYS A 1 241 ? 15.459 4.348 -25.089 1.00 98.00 241 LYS A O 1
ATOM 1942 N N . LEU A 1 242 ? 13.462 3.516 -25.694 1.00 98.38 242 LEU A N 1
ATOM 1943 C CA . LEU A 1 242 ? 13.764 2.141 -25.281 1.00 98.38 242 LEU A CA 1
ATOM 1944 C C . LEU A 1 242 ? 14.854 1.506 -26.158 1.00 98.38 242 LEU A C 1
ATOM 1946 O O . LEU A 1 242 ? 15.756 0.824 -25.671 1.00 98.38 242 LEU A O 1
ATOM 1950 N N . LEU A 1 243 ? 14.802 1.781 -27.463 1.00 98.06 243 LEU A N 1
ATOM 1951 C CA . LEU A 1 243 ? 15.675 1.179 -28.467 1.00 98.06 243 LEU A CA 1
ATOM 1952 C C . LEU A 1 243 ? 16.512 2.225 -29.209 1.00 98.06 243 LEU A C 1
ATOM 1954 O O . LEU A 1 243 ? 16.097 3.365 -29.430 1.00 98.06 243 LEU A O 1
ATOM 1958 N N . GLY A 1 244 ? 17.715 1.815 -29.598 1.00 96.19 244 GLY A N 1
ATOM 1959 C CA . GLY A 1 244 ? 18.637 2.576 -30.427 1.00 96.19 244 GLY A CA 1
ATOM 1960 C C . GLY A 1 244 ? 18.316 2.483 -31.920 1.00 96.19 244 GLY A C 1
ATOM 1961 O O . GLY A 1 244 ? 17.257 2.024 -32.349 1.00 96.19 244 GLY A O 1
ATOM 1962 N N . ARG A 1 245 ? 19.265 2.935 -32.747 1.00 93.56 245 ARG A N 1
ATOM 1963 C CA . ARG A 1 245 ? 19.160 2.802 -34.207 1.00 93.56 245 ARG A CA 1
ATOM 1964 C C . ARG A 1 245 ? 19.233 1.330 -34.608 1.00 93.56 245 ARG A C 1
ATOM 1966 O O . ARG A 1 245 ? 20.022 0.584 -34.034 1.00 93.56 245 ARG A O 1
ATOM 1973 N N . LYS A 1 246 ? 18.474 0.952 -35.643 1.00 91.88 246 LYS A N 1
ATOM 1974 C CA . LYS A 1 246 ? 18.525 -0.390 -36.231 1.00 91.88 246 LYS A CA 1
ATOM 1975 C C . LYS A 1 246 ? 19.970 -0.749 -36.596 1.00 91.88 246 LYS A C 1
ATOM 1977 O O . LYS A 1 246 ? 20.646 -0.002 -37.305 1.00 91.88 246 LYS A O 1
ATOM 1982 N N . TYR A 1 247 ? 20.427 -1.888 -36.099 1.00 83.94 247 TYR A N 1
ATOM 1983 C CA . TYR A 1 247 ? 21.714 -2.495 -36.389 1.00 83.94 247 TYR A CA 1
ATOM 1984 C C . TYR A 1 247 ? 21.467 -3.819 -37.112 1.00 83.94 247 TYR A C 1
ATOM 1986 O O . TYR A 1 247 ? 21.059 -4.809 -36.504 1.00 83.94 247 TYR A O 1
ATOM 1994 N N . ARG A 1 248 ? 21.702 -3.828 -38.431 1.00 87.00 248 ARG A N 1
ATOM 1995 C CA . ARG A 1 248 ? 21.313 -4.934 -39.324 1.00 87.00 248 ARG A CA 1
ATOM 1996 C C . ARG A 1 248 ? 19.818 -5.234 -39.181 1.00 87.00 248 ARG A C 1
ATOM 1998 O O . ARG A 1 248 ? 19.025 -4.359 -39.504 1.00 87.00 248 ARG A O 1
ATOM 2005 N N . ASP A 1 249 ? 19.444 -6.401 -38.663 1.00 88.50 249 ASP A N 1
ATOM 2006 C CA . ASP A 1 249 ? 18.054 -6.862 -38.578 1.00 88.50 249 ASP A CA 1
ATOM 2007 C C . ASP A 1 249 ? 17.422 -6.683 -37.190 1.00 88.50 249 ASP A C 1
ATOM 2009 O O . ASP A 1 249 ? 16.302 -7.125 -36.969 1.00 88.50 249 ASP A O 1
ATOM 2013 N N . THR A 1 250 ? 18.102 -6.020 -36.249 1.00 91.75 250 THR A N 1
ATOM 2014 C CA . THR A 1 250 ? 17.586 -5.805 -34.887 1.00 91.75 250 THR A CA 1
ATOM 2015 C C . THR A 1 250 ? 17.812 -4.376 -34.400 1.00 91.75 250 THR A C 1
ATOM 2017 O O . THR A 1 250 ? 18.637 -3.640 -34.942 1.00 91.75 250 THR A O 1
ATOM 2020 N N . CYS A 1 251 ? 17.085 -3.967 -33.367 1.00 95.38 251 CYS A N 1
ATOM 2021 C CA . CYS A 1 251 ? 17.275 -2.695 -32.682 1.00 95.38 251 CYS A CA 1
ATOM 2022 C C . CYS A 1 251 ? 17.830 -2.983 -31.278 1.00 95.38 251 CYS A C 1
ATOM 2024 O O . CYS A 1 251 ? 17.116 -3.579 -30.474 1.00 95.38 251 CYS A O 1
ATOM 2026 N N . PRO A 1 252 ? 19.078 -2.598 -30.953 1.00 96.88 252 PRO A N 1
ATOM 2027 C CA . PRO A 1 252 ? 19.603 -2.771 -29.602 1.00 96.88 252 PRO A CA 1
ATOM 2028 C C . PRO A 1 252 ? 18.880 -1.834 -28.627 1.00 96.88 252 PRO A C 1
ATOM 2030 O O . PRO A 1 252 ? 18.232 -0.875 -29.060 1.00 96.88 252 PRO A O 1
ATOM 2033 N N . PHE A 1 253 ? 19.037 -2.046 -27.321 1.00 98.19 253 PHE A N 1
ATOM 2034 C CA . PHE A 1 253 ? 18.706 -1.019 -26.335 1.00 98.19 253 PHE A CA 1
ATOM 2035 C C . PHE A 1 253 ? 19.343 0.322 -26.706 1.00 98.19 253 PHE A C 1
ATOM 2037 O O . PHE A 1 253 ? 20.426 0.389 -27.300 1.00 98.19 253 PHE A O 1
ATOM 2044 N N . SER A 1 254 ? 18.659 1.415 -26.372 1.00 98.38 254 SER A N 1
ATOM 2045 C CA . SER A 1 254 ? 19.245 2.740 -26.549 1.00 98.38 254 SER A CA 1
ATOM 2046 C C . SER A 1 254 ? 20.497 2.902 -25.681 1.00 98.38 254 SER A C 1
ATOM 2048 O O . SER A 1 254 ? 20.732 2.154 -24.725 1.00 98.38 254 SER A O 1
ATOM 2050 N N . SER A 1 255 ? 21.319 3.901 -26.007 1.00 97.94 255 SER A N 1
ATOM 2051 C CA . SER A 1 255 ? 22.480 4.247 -25.184 1.00 97.94 255 SER A CA 1
ATOM 2052 C C . SER A 1 255 ? 22.078 4.646 -23.764 1.00 97.94 255 SER A C 1
ATOM 2054 O O . SER A 1 255 ? 22.805 4.336 -22.828 1.00 97.94 255 SER A O 1
ATOM 2056 N N . GLU A 1 256 ? 20.921 5.292 -23.600 1.00 98.06 256 GLU A N 1
ATOM 2057 C CA . GLU A 1 256 ? 20.396 5.704 -22.294 1.00 98.06 256 GLU A CA 1
ATOM 2058 C C . GLU A 1 256 ? 19.969 4.493 -21.460 1.00 98.06 256 GLU A C 1
ATOM 2060 O O . GLU A 1 256 ? 20.402 4.363 -20.320 1.00 98.06 256 GLU A O 1
ATOM 2065 N N . VAL A 1 257 ? 19.212 3.556 -22.045 1.00 98.38 257 VAL A N 1
ATOM 2066 C CA . VAL A 1 257 ? 18.814 2.310 -21.364 1.00 98.38 257 VAL A CA 1
ATOM 2067 C C . VAL A 1 257 ? 20.042 1.475 -21.001 1.00 98.38 257 VAL A C 1
ATOM 2069 O O . VAL A 1 257 ? 20.180 1.035 -19.863 1.00 98.38 257 VAL A O 1
ATOM 2072 N N . SER A 1 258 ? 20.983 1.303 -21.934 1.00 98.12 258 SER A N 1
ATOM 2073 C CA . SER A 1 258 ? 22.226 0.557 -21.681 1.00 98.12 258 SER A CA 1
ATOM 2074 C C . SER A 1 258 ? 23.080 1.212 -20.585 1.00 98.12 258 SER A C 1
ATOM 2076 O O . SER A 1 258 ? 23.669 0.521 -19.746 1.00 98.12 258 SER A O 1
ATOM 2078 N N . GLY A 1 259 ? 23.132 2.547 -20.577 1.00 98.00 259 GLY A N 1
ATOM 2079 C CA . GLY A 1 259 ? 23.794 3.340 -19.544 1.00 98.00 259 GLY A CA 1
ATOM 2080 C C . GLY A 1 259 ? 23.144 3.163 -18.174 1.00 98.00 259 GLY A C 1
ATOM 2081 O O . GLY A 1 259 ? 23.850 2.873 -17.212 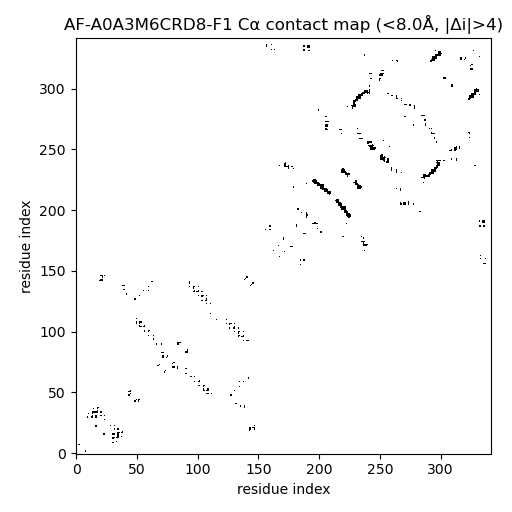1.00 98.00 259 GLY A O 1
ATOM 2082 N N . ALA A 1 260 ? 21.814 3.233 -18.096 1.00 97.94 260 ALA A N 1
ATOM 2083 C CA . ALA A 1 260 ? 21.059 3.068 -16.854 1.00 97.94 260 ALA A CA 1
ATOM 2084 C C . ALA A 1 260 ? 21.175 1.645 -16.274 1.00 97.94 260 ALA A C 1
ATOM 2086 O O . ALA A 1 260 ? 21.387 1.479 -15.073 1.00 97.94 260 ALA A O 1
ATOM 2087 N N . ILE A 1 261 ? 21.151 0.607 -17.122 1.00 98.44 261 ILE A N 1
ATOM 2088 C CA . ILE A 1 261 ? 21.435 -0.782 -16.712 1.00 98.44 261 ILE A CA 1
ATOM 2089 C C . ILE A 1 261 ? 22.836 -0.877 -16.097 1.00 98.44 261 ILE A C 1
ATOM 2091 O O . ILE A 1 261 ? 23.020 -1.448 -15.022 1.00 98.44 261 ILE A O 1
ATOM 2095 N N . SER A 1 262 ? 23.838 -0.300 -16.763 1.00 97.19 262 SER A N 1
ATOM 2096 C CA . SER A 1 262 ? 25.215 -0.304 -16.259 1.00 97.19 262 SER A CA 1
ATOM 2097 C C . SER A 1 262 ? 25.320 0.445 -14.929 1.00 97.19 262 SER A C 1
ATOM 2099 O O . SER A 1 262 ? 25.974 -0.028 -14.000 1.00 97.19 262 SER A O 1
ATOM 2101 N N . GLN A 1 263 ? 24.638 1.584 -14.815 1.00 95.19 263 GLN A N 1
ATOM 2102 C CA . GLN A 1 263 ? 24.606 2.417 -13.622 1.00 95.19 263 GLN A CA 1
ATOM 2103 C C . GLN A 1 263 ? 24.031 1.668 -12.415 1.00 95.19 263 GLN A C 1
ATOM 2105 O O . GLN A 1 263 ? 24.717 1.581 -11.393 1.00 95.19 263 GLN A O 1
ATOM 2110 N N . VAL A 1 264 ? 22.848 1.056 -12.531 1.00 97.25 264 VAL A N 1
ATOM 2111 C CA . VAL A 1 264 ? 22.215 0.348 -11.402 1.00 97.25 264 VAL A CA 1
ATOM 2112 C C . VAL A 1 264 ? 23.012 -0.890 -10.966 1.00 97.25 264 VAL A C 1
ATOM 2114 O O . VAL A 1 264 ? 23.119 -1.192 -9.775 1.00 97.25 264 VAL A O 1
ATOM 2117 N N . LEU A 1 265 ? 23.674 -1.576 -11.905 1.00 97.06 265 LEU A N 1
ATOM 2118 C CA . LEU A 1 265 ? 24.559 -2.704 -11.591 1.00 97.06 265 LEU A CA 1
ATOM 2119 C C . LEU A 1 265 ? 25.833 -2.262 -10.865 1.00 97.06 265 LEU A C 1
ATOM 2121 O O . LEU A 1 265 ? 26.265 -2.920 -9.915 1.00 97.06 265 LEU A O 1
ATOM 2125 N N . ILE A 1 266 ? 26.427 -1.140 -11.280 1.00 94.81 266 ILE A N 1
ATOM 2126 C CA . ILE A 1 266 ? 27.569 -0.542 -10.584 1.00 94.81 266 ILE A CA 1
ATOM 2127 C C . ILE A 1 266 ? 27.147 -0.099 -9.181 1.00 94.81 266 ILE A C 1
ATOM 2129 O O . ILE A 1 266 ? 27.865 -0.379 -8.223 1.00 94.81 266 ILE A O 1
ATOM 2133 N N . GLN A 1 267 ? 25.986 0.546 -9.041 1.00 94.69 267 GLN A N 1
ATOM 2134 C CA . GLN A 1 267 ? 25.455 0.968 -7.745 1.00 94.69 267 GLN A CA 1
ATOM 2135 C C . GLN A 1 267 ? 25.275 -0.221 -6.792 1.00 94.69 267 GLN A C 1
ATOM 2137 O O . GLN A 1 267 ? 25.695 -0.151 -5.637 1.00 94.69 267 GLN A O 1
ATOM 2142 N N . ARG A 1 268 ? 24.716 -1.338 -7.277 1.00 95.75 268 ARG A N 1
ATOM 2143 C CA . ARG A 1 268 ? 24.596 -2.580 -6.502 1.00 95.75 268 ARG A CA 1
ATOM 2144 C C . ARG A 1 268 ? 25.952 -3.085 -6.019 1.00 95.75 268 ARG A C 1
ATOM 2146 O O . ARG A 1 268 ? 26.098 -3.408 -4.844 1.00 95.75 268 ARG A O 1
ATOM 2153 N N . ASN A 1 269 ? 26.933 -3.165 -6.915 1.00 94.31 269 ASN A N 1
ATOM 2154 C CA . ASN A 1 269 ? 28.258 -3.679 -6.572 1.00 94.31 269 ASN A CA 1
ATOM 2155 C C . ASN A 1 269 ? 28.946 -2.796 -5.516 1.00 94.31 269 ASN A C 1
ATOM 2157 O O . ASN A 1 269 ? 29.534 -3.313 -4.569 1.00 94.31 269 ASN A O 1
ATOM 2161 N N . GLU A 1 270 ? 28.822 -1.474 -5.644 1.00 92.81 270 GLU A N 1
ATOM 2162 C CA . GLU A 1 270 ? 29.337 -0.505 -4.669 1.00 92.81 270 GLU A CA 1
ATOM 2163 C C . GLU A 1 270 ? 28.651 -0.649 -3.310 1.00 92.81 270 GLU A C 1
ATOM 2165 O O . GLU A 1 270 ? 29.320 -0.677 -2.279 1.00 92.81 270 GLU A O 1
ATOM 2170 N N . LEU A 1 271 ? 27.327 -0.805 -3.291 1.00 93.06 271 LEU A N 1
ATOM 2171 C CA . LEU A 1 271 ? 26.582 -1.026 -2.056 1.00 93.06 271 LEU A CA 1
ATOM 2172 C C . LEU A 1 271 ? 27.042 -2.296 -1.335 1.00 93.06 271 LEU A C 1
ATOM 2174 O O . LEU A 1 271 ? 27.244 -2.278 -0.123 1.00 93.06 271 LEU A O 1
ATOM 2178 N N . MET A 1 272 ? 27.219 -3.391 -2.076 1.00 93.88 272 MET A N 1
ATOM 2179 C CA . MET A 1 272 ? 27.691 -4.655 -1.511 1.00 93.88 272 MET A CA 1
ATOM 2180 C C . MET A 1 272 ? 29.112 -4.521 -0.952 1.00 93.88 272 MET A C 1
ATOM 2182 O O . MET A 1 272 ? 29.381 -5.008 0.144 1.00 93.88 272 MET A O 1
ATOM 2186 N N . ALA A 1 273 ? 30.002 -3.815 -1.657 1.00 92.06 273 ALA A N 1
ATOM 2187 C CA . ALA A 1 273 ? 31.369 -3.568 -1.201 1.00 92.06 273 ALA A CA 1
ATOM 2188 C C . ALA A 1 273 ? 31.428 -2.691 0.064 1.00 92.06 273 ALA A C 1
ATOM 2190 O O . ALA A 1 273 ? 32.280 -2.902 0.925 1.00 92.06 273 ALA A O 1
ATOM 2191 N N . ASN A 1 274 ? 30.506 -1.733 0.200 1.00 89.06 274 ASN A N 1
ATOM 2192 C CA . ASN A 1 274 ? 30.491 -0.748 1.285 1.00 89.06 274 ASN A CA 1
ATOM 2193 C C . ASN A 1 274 ? 29.435 -1.041 2.372 1.00 89.06 274 ASN A C 1
ATOM 2195 O O . ASN A 1 274 ? 29.157 -0.186 3.218 1.00 89.06 274 ASN A O 1
ATOM 2199 N N . PHE A 1 275 ? 28.841 -2.238 2.372 1.00 91.12 275 PHE A N 1
ATOM 2200 C CA . PHE A 1 275 ? 27.665 -2.575 3.178 1.00 91.12 275 PHE A CA 1
ATOM 2201 C C . PHE A 1 275 ? 27.820 -2.255 4.666 1.00 91.12 275 PHE A C 1
ATOM 2203 O O . PHE A 1 275 ? 26.986 -1.549 5.230 1.00 91.12 275 PHE A O 1
ATOM 2210 N N . TYR A 1 276 ? 28.893 -2.735 5.302 1.00 86.81 276 TYR A N 1
ATOM 2211 C CA . TYR A 1 276 ? 29.081 -2.571 6.745 1.00 86.81 276 TYR A CA 1
ATOM 2212 C C . TYR A 1 276 ? 29.144 -1.098 7.155 1.00 86.81 276 TYR A C 1
ATOM 2214 O O . TYR A 1 276 ? 28.518 -0.707 8.136 1.00 86.81 276 TYR A O 1
ATOM 2222 N N . GLN A 1 277 ? 29.821 -0.258 6.368 1.00 85.56 277 GLN A N 1
ATOM 2223 C CA . GLN A 1 277 ? 29.864 1.182 6.616 1.00 85.56 277 GLN A CA 1
ATOM 2224 C C . GLN A 1 277 ? 28.475 1.817 6.469 1.00 85.56 277 GLN A C 1
ATOM 2226 O O . GLN A 1 277 ? 28.074 2.639 7.292 1.00 85.56 277 GLN A O 1
ATOM 2231 N N . LYS A 1 278 ? 27.726 1.426 5.434 1.00 83.25 278 LYS A N 1
ATOM 2232 C CA . LYS A 1 278 ? 26.404 1.988 5.131 1.00 83.25 278 LYS A CA 1
ATOM 2233 C C . LYS A 1 278 ? 25.336 1.570 6.126 1.00 83.25 278 LYS A C 1
ATOM 2235 O O . LYS A 1 278 ? 24.513 2.397 6.502 1.00 83.25 278 LYS A O 1
ATOM 2240 N N . ARG A 1 279 ? 25.381 0.329 6.606 1.00 85.06 279 ARG A N 1
ATOM 2241 C CA . ARG A 1 279 ? 24.449 -0.200 7.606 1.00 85.06 279 ARG A CA 1
ATOM 2242 C C . ARG A 1 279 ? 24.427 0.642 8.883 1.00 85.06 279 ARG A C 1
ATOM 2244 O O . ARG A 1 279 ? 23.356 0.873 9.425 1.00 85.06 279 ARG A O 1
ATOM 2251 N N . HIS A 1 280 ? 25.583 1.129 9.338 1.00 78.00 280 HIS A N 1
ATOM 2252 C CA . HIS A 1 280 ? 25.680 1.956 10.547 1.00 78.00 280 HIS A CA 1
ATOM 2253 C C . HIS A 1 280 ? 25.126 3.377 10.384 1.00 78.00 280 HIS A C 1
ATOM 2255 O O . HIS A 1 280 ? 24.779 4.005 11.378 1.00 78.00 280 HIS A O 1
ATOM 2261 N N . MET A 1 281 ? 25.065 3.889 9.153 1.00 78.00 281 MET A N 1
ATOM 2262 C CA . MET A 1 281 ? 24.605 5.250 8.845 1.00 78.00 281 MET A CA 1
ATOM 2263 C C . MET A 1 281 ? 23.174 5.286 8.295 1.00 78.00 281 MET A C 1
ATOM 2265 O O . MET A 1 281 ? 22.656 6.360 7.998 1.00 78.00 281 MET A O 1
ATOM 2269 N N . ALA A 1 282 ? 22.551 4.124 8.104 1.00 78.25 282 ALA A N 1
ATOM 2270 C CA . ALA A 1 282 ? 21.234 4.017 7.504 1.00 78.25 282 ALA A CA 1
ATOM 2271 C C . ALA A 1 282 ? 20.118 4.388 8.494 1.00 78.25 282 ALA A C 1
ATOM 2273 O O . ALA A 1 282 ? 20.228 4.086 9.683 1.00 78.25 282 ALA A O 1
ATOM 2274 N N . PRO A 1 283 ? 19.004 4.971 8.007 1.00 76.25 283 PRO A N 1
ATOM 2275 C CA . PRO A 1 283 ? 17.854 5.307 8.850 1.00 76.25 283 PRO A CA 1
ATOM 2276 C C . PRO A 1 283 ? 17.168 4.067 9.439 1.00 76.25 283 PRO A C 1
ATOM 2278 O O . PRO A 1 283 ? 16.440 4.166 10.422 1.00 76.25 283 PRO A O 1
ATOM 2281 N N . MET A 1 284 ? 17.390 2.897 8.836 1.00 84.50 284 MET A N 1
ATOM 2282 C CA . MET A 1 284 ? 16.817 1.627 9.257 1.00 84.50 284 MET A CA 1
ATOM 2283 C C . MET A 1 284 ? 17.754 0.456 8.918 1.00 84.50 284 MET A C 1
ATOM 2285 O O . MET A 1 284 ? 18.535 0.558 7.964 1.00 84.50 284 MET A O 1
ATOM 2289 N N . PRO A 1 285 ? 17.686 -0.666 9.662 1.00 88.31 285 PRO A N 1
ATOM 2290 C CA . PRO A 1 285 ? 18.483 -1.851 9.367 1.00 88.31 285 PRO A CA 1
ATOM 2291 C C . PRO A 1 285 ? 18.155 -2.426 7.986 1.00 88.31 285 PRO A C 1
ATOM 2293 O O . PRO A 1 285 ? 16.988 -2.609 7.651 1.00 88.31 285 PRO A O 1
ATOM 2296 N N . PHE A 1 286 ? 19.186 -2.768 7.216 1.00 93.75 286 PHE A N 1
ATOM 2297 C CA . PHE A 1 286 ? 19.046 -3.450 5.932 1.00 93.75 286 PHE A CA 1
ATOM 2298 C C . PHE A 1 286 ? 20.150 -4.489 5.733 1.00 93.75 286 PHE A C 1
ATOM 2300 O O . PHE A 1 286 ? 21.173 -4.466 6.420 1.00 93.75 286 PHE A O 1
ATOM 2307 N N . GLU A 1 287 ? 19.931 -5.386 4.779 1.00 95.06 287 GLU A N 1
ATOM 2308 C CA . GLU A 1 287 ? 20.827 -6.470 4.389 1.00 95.06 287 GLU A CA 1
ATOM 2309 C C . GLU A 1 287 ? 21.057 -6.458 2.870 1.00 95.06 287 GLU A C 1
ATOM 2311 O O . GLU A 1 287 ? 20.241 -5.948 2.097 1.00 95.06 287 GLU A O 1
ATOM 2316 N N . VAL A 1 288 ? 22.180 -7.036 2.434 1.00 95.00 288 VAL A N 1
ATOM 2317 C CA . VAL A 1 288 ? 22.597 -7.111 1.018 1.00 95.00 288 VAL A CA 1
ATOM 2318 C C . VAL A 1 288 ? 22.770 -8.555 0.534 1.00 95.00 288 VAL A C 1
ATOM 2320 O O . VAL A 1 288 ? 23.665 -8.852 -0.254 1.00 95.00 288 VAL A O 1
ATOM 2323 N N . PHE A 1 289 ? 21.931 -9.476 1.014 1.00 92.94 289 PHE A N 1
ATOM 2324 C CA . PHE A 1 289 ? 22.004 -10.902 0.670 1.00 92.94 289 PHE A CA 1
ATOM 2325 C C . PHE A 1 289 ? 21.911 -11.154 -0.838 1.00 92.94 289 PHE A C 1
ATOM 2327 O O . PHE A 1 289 ? 22.674 -11.940 -1.393 1.00 92.94 289 PHE A O 1
ATOM 2334 N N . ALA A 1 290 ? 20.966 -10.486 -1.495 1.00 91.31 290 ALA A N 1
ATOM 2335 C CA . ALA A 1 290 ? 20.766 -10.539 -2.937 1.00 91.31 290 ALA A CA 1
ATOM 2336 C C . ALA A 1 290 ? 20.052 -9.260 -3.395 1.00 91.31 290 ALA A C 1
ATOM 2338 O O . ALA A 1 290 ? 18.835 -9.287 -3.620 1.00 91.31 290 ALA A O 1
ATOM 2339 N N . PRO A 1 291 ? 20.750 -8.110 -3.472 1.00 94.25 291 PRO A N 1
ATOM 2340 C CA . PRO A 1 291 ? 20.085 -6.864 -3.795 1.00 94.25 291 PRO A CA 1
ATOM 2341 C C . PRO A 1 291 ? 19.535 -6.895 -5.218 1.00 94.25 291 PRO A C 1
ATOM 2343 O O . PRO A 1 291 ? 20.269 -7.171 -6.172 1.00 94.25 291 PRO A O 1
ATOM 2346 N N . ARG A 1 292 ? 18.234 -6.631 -5.360 1.00 95.38 292 ARG A N 1
ATOM 2347 C CA . ARG A 1 292 ? 17.574 -6.574 -6.670 1.00 95.38 292 ARG A CA 1
ATOM 2348 C C . ARG A 1 292 ? 17.761 -5.194 -7.287 1.00 95.38 292 ARG A C 1
ATOM 2350 O O . ARG A 1 292 ? 17.807 -4.200 -6.567 1.00 95.38 292 ARG A O 1
ATOM 2357 N N . CYS A 1 293 ? 17.835 -5.143 -8.611 1.00 97.31 293 CYS A N 1
ATOM 2358 C CA . CYS A 1 293 ? 17.919 -3.900 -9.367 1.00 97.31 293 CYS A CA 1
ATOM 2359 C C . CYS A 1 293 ? 16.685 -3.759 -10.251 1.00 97.31 293 CYS A C 1
ATOM 2361 O O . CYS A 1 293 ? 16.329 -4.697 -10.967 1.00 97.31 293 CYS A O 1
ATOM 2363 N N . PHE A 1 294 ? 16.073 -2.586 -10.222 1.00 97.75 294 PHE A N 1
ATOM 2364 C CA . PHE A 1 294 ? 14.953 -2.214 -11.071 1.00 97.75 294 PHE A CA 1
ATOM 2365 C C . PHE A 1 294 ? 15.344 -0.996 -11.897 1.00 97.75 294 PHE A C 1
ATOM 2367 O O . PHE A 1 294 ? 16.042 -0.108 -11.406 1.00 97.75 294 PHE A O 1
ATOM 2374 N N . LEU A 1 295 ? 14.894 -0.973 -13.145 1.00 98.38 295 LEU A N 1
ATOM 2375 C CA . LEU A 1 295 ? 15.005 0.173 -14.031 1.00 98.38 295 LEU A CA 1
ATOM 2376 C C . LEU A 1 295 ? 13.608 0.538 -14.524 1.00 98.38 295 LEU A C 1
ATOM 2378 O O . LEU A 1 295 ? 12.981 -0.265 -15.216 1.00 98.38 295 LEU A O 1
ATOM 2382 N N . ILE A 1 296 ? 13.147 1.739 -14.186 1.00 98.38 296 ILE A N 1
ATOM 2383 C CA . ILE A 1 296 ? 11.890 2.295 -14.691 1.00 98.38 296 ILE A CA 1
ATOM 2384 C C . ILE A 1 296 ? 12.229 3.265 -15.818 1.00 98.38 296 ILE A C 1
ATOM 2386 O O . ILE A 1 296 ? 12.899 4.268 -15.582 1.00 98.38 296 ILE A O 1
ATOM 2390 N N . VAL A 1 297 ? 11.842 2.957 -17.055 1.00 98.44 297 VAL A N 1
ATOM 2391 C CA . VAL A 1 297 ? 12.294 3.734 -18.219 1.00 98.44 297 VAL A CA 1
ATOM 2392 C C . VAL A 1 297 ? 11.325 3.660 -19.382 1.00 98.44 297 VAL A C 1
ATOM 2394 O O . VAL A 1 297 ? 10.847 2.584 -19.728 1.00 98.44 297 VAL A O 1
ATOM 2397 N N . GLY A 1 298 ? 11.130 4.795 -20.051 1.00 98.00 298 GLY A N 1
ATOM 2398 C CA . GLY A 1 298 ? 10.400 4.848 -21.310 1.00 98.00 298 GLY A CA 1
ATOM 2399 C C . GLY A 1 298 ? 8.911 4.517 -21.178 1.00 98.00 298 GLY A C 1
ATOM 2400 O O . GLY A 1 298 ? 8.371 4.370 -20.082 1.00 98.00 298 GLY A O 1
ATOM 2401 N N . ASP A 1 299 ? 8.266 4.383 -22.330 1.00 97.06 299 ASP A N 1
ATOM 2402 C CA . ASP A 1 299 ? 6.861 4.002 -22.476 1.00 97.06 299 ASP A CA 1
ATOM 2403 C C . ASP A 1 299 ? 6.787 2.926 -23.576 1.00 97.06 299 ASP A C 1
ATOM 2405 O O . ASP A 1 299 ? 7.295 3.141 -24.690 1.00 97.06 299 ASP A O 1
ATOM 2409 N N . LEU A 1 300 ? 6.235 1.747 -23.270 1.00 97.12 300 LEU A N 1
ATOM 2410 C CA . LEU A 1 300 ? 6.170 0.610 -24.196 1.00 97.12 300 LEU A CA 1
ATOM 2411 C C . LEU A 1 300 ? 5.316 0.945 -25.422 1.00 97.12 300 LEU A C 1
ATOM 2413 O O . LEU A 1 300 ? 5.626 0.488 -26.532 1.00 97.12 300 LEU A O 1
ATOM 2417 N N . SER A 1 301 ? 4.312 1.816 -25.269 1.00 95.00 301 SER A N 1
ATOM 2418 C CA . SER A 1 301 ? 3.484 2.284 -26.384 1.00 95.00 301 SER A CA 1
ATOM 2419 C C . SER A 1 301 ? 4.316 2.908 -27.513 1.00 95.00 301 SER A C 1
ATOM 2421 O O . SER A 1 301 ? 3.962 2.753 -28.681 1.00 95.00 301 SER A O 1
ATOM 2423 N N . SER A 1 302 ? 5.492 3.479 -27.206 1.00 94.88 302 SER A N 1
ATOM 2424 C CA . SER A 1 302 ? 6.410 4.076 -28.191 1.00 94.88 302 SER A CA 1
ATOM 2425 C C . SER A 1 302 ? 6.990 3.092 -29.221 1.00 94.88 302 SER A C 1
ATOM 2427 O O . SER A 1 302 ? 7.500 3.517 -30.264 1.00 94.88 302 SER A O 1
ATOM 2429 N N . ILE A 1 303 ? 6.936 1.786 -28.940 1.00 95.88 303 ILE A N 1
ATOM 2430 C CA . ILE A 1 303 ? 7.410 0.718 -29.834 1.00 95.88 303 ILE A CA 1
ATOM 2431 C C . ILE A 1 303 ? 6.347 -0.348 -30.129 1.00 95.88 303 ILE A C 1
ATOM 2433 O O . ILE A 1 303 ? 6.614 -1.253 -30.916 1.00 95.88 303 ILE A O 1
ATOM 2437 N N . SER A 1 304 ? 5.163 -0.243 -29.521 1.00 91.88 304 SER A N 1
ATOM 2438 C CA . SER A 1 304 ? 4.109 -1.266 -29.567 1.00 91.88 304 SER A CA 1
ATOM 2439 C C . SER A 1 304 ? 3.554 -1.542 -30.973 1.00 91.88 304 SER A C 1
ATOM 2441 O O . SER A 1 304 ? 3.274 -2.694 -31.302 1.00 91.88 304 SER A O 1
ATOM 2443 N N . ASP A 1 305 ? 3.490 -0.523 -31.834 1.00 94.12 305 ASP A N 1
ATOM 2444 C CA . ASP A 1 305 ? 3.006 -0.644 -33.219 1.00 94.12 305 ASP A CA 1
ATOM 2445 C C . ASP A 1 305 ? 4.017 -1.309 -34.178 1.00 94.12 305 ASP A C 1
ATOM 2447 O O . ASP A 1 305 ? 3.698 -1.608 -35.331 1.00 94.12 305 ASP A O 1
ATOM 2451 N N . ASP A 1 306 ? 5.255 -1.542 -33.733 1.00 95.19 306 ASP A N 1
ATOM 2452 C CA . ASP A 1 306 ? 6.338 -2.106 -34.539 1.00 95.19 306 ASP A CA 1
ATOM 2453 C C . ASP A 1 306 ? 6.775 -3.457 -33.962 1.00 95.19 306 ASP A C 1
ATOM 2455 O O . ASP A 1 306 ? 7.549 -3.540 -33.005 1.00 95.19 306 ASP A O 1
ATOM 2459 N N . ARG A 1 307 ? 6.285 -4.539 -34.577 1.00 94.44 307 ARG A N 1
ATOM 2460 C CA . ARG A 1 307 ? 6.525 -5.915 -34.119 1.00 94.44 307 ARG A CA 1
ATOM 2461 C C . ARG A 1 307 ? 8.012 -6.257 -33.993 1.00 94.44 307 ARG A C 1
ATOM 2463 O O . ARG A 1 307 ? 8.382 -6.967 -33.059 1.00 94.44 307 ARG A O 1
ATOM 2470 N N . ASP A 1 308 ? 8.856 -5.769 -34.901 1.00 94.12 308 ASP A N 1
ATOM 2471 C CA . ASP A 1 308 ? 10.293 -6.063 -34.882 1.00 94.12 308 ASP A CA 1
ATOM 2472 C C . ASP A 1 308 ? 10.976 -5.352 -33.711 1.00 94.12 308 ASP A C 1
ATOM 2474 O O . ASP A 1 308 ? 11.830 -5.934 -33.037 1.00 94.12 308 ASP A O 1
ATOM 2478 N N . LYS A 1 309 ? 10.576 -4.107 -33.424 1.00 96.31 309 LYS A N 1
ATOM 2479 C CA . LYS A 1 309 ? 11.053 -3.375 -32.244 1.00 96.31 309 LYS A CA 1
ATOM 2480 C C . LYS A 1 309 ? 10.569 -4.007 -30.949 1.00 96.31 309 LYS A C 1
ATOM 2482 O O . LYS A 1 309 ? 11.389 -4.216 -30.059 1.00 96.31 309 LYS A O 1
ATOM 2487 N N . LEU A 1 310 ? 9.284 -4.339 -30.848 1.00 96.62 310 LEU A N 1
ATOM 2488 C CA . LEU A 1 310 ? 8.728 -4.988 -29.663 1.00 96.62 310 LEU A CA 1
ATOM 2489 C C . LEU A 1 310 ? 9.449 -6.313 -29.384 1.00 96.62 310 LEU A C 1
ATOM 2491 O O . LEU A 1 310 ? 9.939 -6.527 -28.280 1.00 96.62 310 LEU A O 1
ATOM 2495 N N . MET A 1 311 ? 9.624 -7.155 -30.408 1.00 95.94 311 MET A N 1
ATOM 2496 C CA . MET A 1 311 ? 10.397 -8.393 -30.295 1.00 95.94 311 MET A CA 1
ATOM 2497 C C . MET A 1 311 ? 11.839 -8.126 -29.839 1.00 95.94 311 MET A C 1
ATOM 2499 O O . MET A 1 311 ? 12.331 -8.805 -28.938 1.00 95.94 311 MET A O 1
ATOM 2503 N N . ALA A 1 312 ? 12.524 -7.144 -30.433 1.00 96.62 312 ALA A N 1
ATOM 2504 C CA . ALA A 1 312 ? 13.895 -6.809 -30.059 1.00 96.62 312 ALA A CA 1
ATOM 2505 C C . ALA A 1 312 ? 14.001 -6.326 -28.602 1.00 96.62 312 ALA A C 1
ATOM 2507 O O . ALA A 1 312 ? 14.948 -6.704 -27.908 1.00 96.62 312 ALA A O 1
ATOM 2508 N N . PHE A 1 313 ? 13.045 -5.520 -28.135 1.00 98.19 313 PHE A N 1
ATOM 2509 C CA . PHE A 1 313 ? 12.975 -5.060 -26.749 1.00 98.19 313 PHE A CA 1
ATOM 2510 C C . PHE A 1 313 ? 12.742 -6.224 -25.785 1.00 98.19 313 PHE A C 1
ATOM 2512 O O . PHE A 1 313 ? 13.538 -6.400 -24.866 1.00 98.19 313 PHE A O 1
ATOM 2519 N N . GLU A 1 314 ? 11.730 -7.061 -26.028 1.00 97.69 314 GLU A N 1
ATOM 2520 C CA . GLU A 1 314 ? 11.388 -8.185 -25.147 1.00 97.69 314 GLU A CA 1
ATOM 2521 C C . GLU A 1 314 ? 12.513 -9.213 -25.031 1.00 97.69 314 GLU A C 1
ATOM 2523 O O . GLU A 1 314 ? 12.851 -9.651 -23.931 1.00 97.69 314 GLU A O 1
ATOM 2528 N N . VAL A 1 315 ? 13.154 -9.564 -26.150 1.00 97.19 315 VAL A N 1
ATOM 2529 C CA . VAL A 1 315 ? 14.287 -10.502 -26.147 1.00 97.19 315 VAL A CA 1
ATOM 2530 C C . VAL A 1 315 ? 15.439 -9.959 -25.301 1.00 97.19 315 VAL A C 1
ATOM 2532 O O . VAL A 1 315 ? 16.004 -10.691 -24.486 1.00 97.19 315 VAL A O 1
ATOM 2535 N N . GLN A 1 316 ? 15.782 -8.678 -25.461 1.00 97.56 316 GLN A N 1
ATOM 2536 C CA . GLN A 1 316 ? 16.855 -8.059 -24.681 1.00 97.56 316 GLN A CA 1
ATOM 2537 C C . GLN A 1 316 ? 16.470 -7.908 -23.207 1.00 97.56 316 GLN A C 1
ATOM 2539 O O . GLN A 1 316 ? 17.288 -8.223 -22.346 1.00 97.56 316 GLN A O 1
ATOM 2544 N N . ARG A 1 317 ? 15.231 -7.494 -22.912 1.00 97.81 317 ARG A N 1
ATOM 2545 C CA . ARG A 1 317 ? 14.678 -7.367 -21.555 1.00 97.81 317 ARG A CA 1
ATOM 2546 C C . ARG A 1 317 ? 14.727 -8.695 -20.810 1.00 97.81 317 ARG A C 1
ATOM 2548 O O . ARG A 1 317 ? 15.221 -8.754 -19.685 1.00 97.81 317 ARG A O 1
ATOM 2555 N N . GLN A 1 318 ? 14.305 -9.777 -21.457 1.00 97.69 318 GLN A N 1
ATOM 2556 C CA . GLN A 1 318 ? 14.331 -11.105 -20.858 1.00 97.69 318 GLN A CA 1
ATOM 2557 C C . GLN A 1 318 ? 15.763 -11.601 -20.617 1.00 97.69 318 GLN A C 1
ATOM 2559 O O . GLN A 1 318 ? 16.034 -12.197 -19.570 1.00 97.69 318 GLN A O 1
ATOM 2564 N N . ALA A 1 319 ? 16.690 -11.318 -21.538 1.00 97.38 319 ALA A N 1
ATOM 2565 C CA . ALA A 1 319 ? 18.089 -11.734 -21.432 1.00 97.38 319 ALA A CA 1
ATOM 2566 C C . ALA A 1 319 ? 18.813 -11.159 -20.198 1.00 97.38 319 ALA A C 1
ATOM 2568 O O . ALA A 1 319 ? 19.723 -11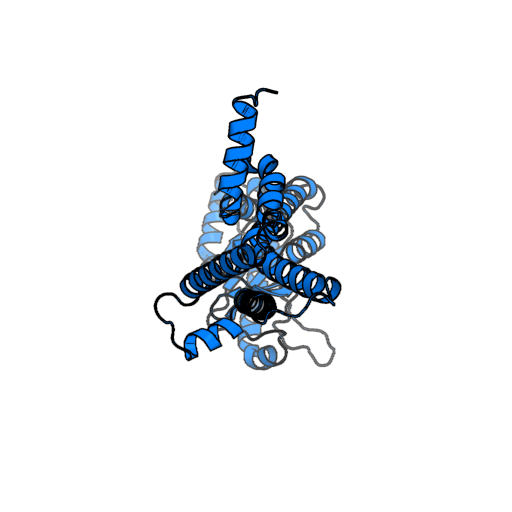.802 -19.679 1.00 97.38 319 ALA A O 1
ATOM 2569 N N . ILE A 1 320 ? 18.408 -9.979 -19.712 1.00 96.81 320 ILE A N 1
ATOM 2570 C CA . ILE A 1 320 ? 19.025 -9.305 -18.553 1.00 96.81 320 ILE A CA 1
ATOM 2571 C C . ILE A 1 320 ? 18.217 -9.434 -17.253 1.00 96.81 320 ILE A C 1
ATOM 2573 O O . ILE A 1 320 ? 18.664 -8.957 -16.208 1.00 96.81 320 ILE A O 1
ATOM 2577 N N . SER A 1 321 ? 17.048 -10.082 -17.299 1.00 95.25 321 SER A N 1
ATOM 2578 C CA . SER A 1 321 ? 16.048 -10.077 -16.215 1.00 95.25 321 SER A CA 1
ATOM 2579 C C . SER A 1 321 ? 16.549 -10.661 -14.887 1.00 95.25 321 SER A C 1
ATOM 2581 O O . SER A 1 321 ? 16.095 -10.263 -13.816 1.00 95.25 321 SER A O 1
ATOM 2583 N N . SER A 1 322 ? 17.536 -11.561 -14.930 1.00 93.88 322 SER A N 1
ATOM 2584 C CA . SER A 1 322 ? 18.202 -12.118 -13.744 1.00 93.88 322 SER A CA 1
ATOM 2585 C C . SER A 1 322 ? 19.050 -11.094 -12.978 1.00 93.88 322 SER A C 1
ATOM 2587 O O . SER A 1 322 ? 19.455 -11.350 -11.841 1.00 93.88 322 SER A O 1
ATOM 2589 N N . HIS A 1 323 ? 19.349 -9.946 -13.589 1.00 95.88 323 HIS A N 1
ATOM 2590 C CA . HIS A 1 323 ? 20.226 -8.920 -13.039 1.00 95.88 323 HIS A CA 1
ATOM 2591 C C . HIS A 1 323 ? 19.523 -7.580 -12.840 1.00 95.88 323 HIS A C 1
ATOM 2593 O O . HIS A 1 323 ? 19.786 -6.931 -11.827 1.00 95.88 323 HIS A O 1
ATOM 2599 N N . VAL A 1 324 ? 18.667 -7.175 -13.782 1.00 97.81 324 VAL A N 1
ATOM 2600 C CA . VAL A 1 324 ? 17.897 -5.927 -13.730 1.00 97.81 324 VAL A CA 1
ATOM 2601 C C . VAL A 1 324 ? 16.482 -6.188 -14.239 1.00 97.81 324 VAL A C 1
ATOM 2603 O O . VAL A 1 324 ? 16.304 -6.695 -15.341 1.00 97.81 324 VAL A O 1
ATOM 2606 N N . SER A 1 325 ? 15.471 -5.816 -13.459 1.00 97.38 325 SER A N 1
ATOM 2607 C CA . SER A 1 325 ? 14.075 -5.826 -13.900 1.00 97.38 325 SER A CA 1
ATOM 2608 C C . SER A 1 325 ? 13.748 -4.495 -14.573 1.00 97.38 325 SER A C 1
ATOM 2610 O O . SER A 1 325 ? 13.701 -3.469 -13.898 1.00 97.38 325 SER A O 1
ATOM 2612 N N . ILE A 1 326 ? 13.538 -4.502 -15.890 1.00 98.25 326 ILE A N 1
ATOM 2613 C CA . ILE A 1 326 ? 13.158 -3.303 -16.653 1.00 98.25 326 ILE A CA 1
ATOM 2614 C C . ILE A 1 326 ? 11.635 -3.231 -16.746 1.00 98.25 326 ILE A C 1
ATOM 2616 O O . ILE A 1 326 ? 11.012 -4.178 -17.229 1.00 98.25 326 ILE A O 1
ATOM 2620 N N . VAL A 1 327 ? 11.056 -2.110 -16.325 1.00 97.50 327 VAL A N 1
ATOM 2621 C CA . VAL A 1 327 ? 9.616 -1.832 -16.404 1.00 97.50 327 VAL A CA 1
ATOM 2622 C C . VAL A 1 327 ? 9.404 -0.460 -17.036 1.00 97.50 327 VAL A C 1
ATOM 2624 O O . VAL A 1 327 ? 10.119 0.491 -16.728 1.00 97.50 327 VAL A O 1
ATOM 2627 N N . THR A 1 328 ? 8.462 -0.360 -17.965 1.00 97.88 328 THR A N 1
ATOM 2628 C CA . THR A 1 328 ? 8.093 0.919 -18.592 1.00 97.88 328 THR A CA 1
ATOM 2629 C C . THR A 1 328 ? 7.076 1.678 -17.738 1.00 97.88 328 THR A C 1
ATOM 2631 O O . THR A 1 328 ? 6.450 1.099 -16.850 1.00 97.88 328 THR A O 1
ATOM 2634 N N . PHE A 1 329 ? 6.936 2.992 -17.933 1.00 97.31 329 PHE A N 1
ATOM 2635 C CA . PHE A 1 329 ? 6.022 3.795 -17.110 1.00 97.31 329 PHE A CA 1
ATOM 2636 C C . PHE A 1 329 ? 4.558 3.384 -17.292 1.00 97.31 329 PHE A C 1
ATOM 2638 O O . PHE A 1 329 ? 3.832 3.272 -16.307 1.00 97.31 329 PHE A O 1
ATOM 2645 N N . ASP A 1 330 ? 4.129 3.115 -18.521 1.00 96.06 330 ASP A N 1
ATOM 2646 C CA . ASP A 1 330 ? 2.794 2.595 -18.806 1.00 96.06 330 ASP A CA 1
ATOM 2647 C C . ASP A 1 330 ? 2.572 1.236 -18.131 1.00 96.06 330 ASP A C 1
ATOM 2649 O O . ASP A 1 330 ? 1.598 1.089 -17.397 1.00 96.06 330 ASP A O 1
ATOM 2653 N N . GLU A 1 331 ? 3.523 0.298 -18.224 1.00 95.50 331 GLU A N 1
ATOM 2654 C CA . GLU A 1 331 ? 3.433 -0.973 -17.488 1.00 95.50 331 GLU A CA 1
ATOM 2655 C C . GLU A 1 331 ? 3.363 -0.774 -15.962 1.00 95.50 331 GLU A C 1
ATOM 2657 O O . GLU A 1 331 ? 2.605 -1.470 -15.285 1.00 95.50 331 GLU A O 1
ATOM 2662 N N . LEU A 1 332 ? 4.139 0.161 -15.404 1.00 94.81 332 LEU A N 1
ATOM 2663 C CA . LEU A 1 332 ? 4.149 0.463 -13.970 1.00 94.81 332 LEU A CA 1
ATOM 2664 C C . LEU A 1 332 ? 2.770 0.935 -13.488 1.00 94.81 332 LEU A C 1
ATOM 2666 O O . LEU A 1 332 ? 2.241 0.407 -12.505 1.00 94.81 332 LEU A O 1
ATOM 2670 N N . TYR A 1 333 ? 2.184 1.915 -14.176 1.00 93.69 333 TYR A N 1
ATOM 2671 C CA . TYR A 1 333 ? 0.877 2.462 -13.813 1.00 93.69 333 TYR A CA 1
ATOM 2672 C C . TYR A 1 333 ? -0.274 1.497 -14.144 1.00 93.69 333 TYR A C 1
ATOM 2674 O O . TYR A 1 333 ? -1.244 1.444 -13.386 1.00 93.69 333 TYR A O 1
ATOM 2682 N N . ASP A 1 334 ? -0.150 0.661 -15.177 1.00 90.94 334 ASP A N 1
ATOM 2683 C CA . ASP A 1 334 ? -1.124 -0.393 -15.493 1.00 90.94 334 ASP A CA 1
ATOM 2684 C C . ASP A 1 334 ? -1.128 -1.503 -14.432 1.00 90.94 334 ASP A C 1
ATOM 2686 O O . ASP A 1 334 ? -2.195 -1.945 -13.987 1.00 90.94 334 ASP A O 1
ATOM 2690 N N . GLN A 1 335 ? 0.051 -1.924 -13.959 1.00 88.06 335 GLN A N 1
ATOM 2691 C CA . GLN A 1 335 ? 0.184 -2.865 -12.838 1.00 88.06 335 GLN A CA 1
ATOM 2692 C C . GLN A 1 335 ? -0.363 -2.280 -11.536 1.00 88.06 335 GLN A C 1
ATOM 2694 O O . GLN A 1 335 ? -0.946 -3.007 -10.721 1.00 88.06 335 GLN A O 1
ATOM 2699 N N . PHE A 1 336 ? -0.166 -0.977 -11.333 1.00 87.00 336 PHE A N 1
ATOM 2700 C CA . PHE A 1 336 ? -0.703 -0.257 -10.191 1.00 87.00 336 PHE A CA 1
ATOM 2701 C C . PHE A 1 336 ? -2.229 -0.135 -10.262 1.00 87.00 336 PHE A C 1
ATOM 2703 O O . PHE A 1 336 ? -2.889 -0.364 -9.257 1.00 87.00 336 PHE A O 1
ATOM 2710 N N . SER A 1 337 ? -2.812 0.117 -11.433 1.00 84.94 337 SER A N 1
ATOM 2711 C CA . SER A 1 337 ? -4.268 0.155 -11.629 1.00 84.94 337 SER A CA 1
ATOM 2712 C C . SER A 1 337 ? -4.923 -1.224 -11.451 1.00 84.94 337 SER A C 1
ATOM 2714 O O . SER A 1 337 ? -5.840 -1.392 -10.645 1.00 84.94 337 SER A O 1
ATOM 2716 N N . SER A 1 338 ? -4.405 -2.244 -12.143 1.00 78.19 338 SER A N 1
ATOM 2717 C CA . SER A 1 338 ? -5.021 -3.580 -12.226 1.00 78.19 338 SER A CA 1
ATOM 2718 C C . SER A 1 338 ? -5.067 -4.322 -10.889 1.00 78.19 338 SER A C 1
ATOM 2720 O O . SER A 1 338 ? -5.925 -5.173 -10.675 1.00 78.19 338 SER A O 1
ATOM 2722 N N . PHE A 1 339 ? -4.152 -4.016 -9.968 1.00 64.44 339 PHE A N 1
ATOM 2723 C CA . PHE A 1 339 ? -4.125 -4.666 -8.658 1.00 64.44 339 PHE A CA 1
ATOM 2724 C C . PHE A 1 339 ? -5.257 -4.228 -7.722 1.00 64.44 339 PHE A C 1
ATOM 2726 O O . PHE A 1 339 ? -5.558 -4.937 -6.767 1.00 64.44 339 PHE A O 1
ATOM 2733 N N . HIS A 1 340 ? -5.885 -3.085 -7.992 1.00 59.81 340 HIS A N 1
ATOM 2734 C CA . HIS A 1 340 ? -6.884 -2.477 -7.111 1.00 59.81 340 HIS A CA 1
ATOM 2735 C C . HIS A 1 340 ? -8.321 -2.620 -7.630 1.00 59.81 340 HIS A C 1
ATOM 2737 O O . HIS A 1 340 ? -9.233 -2.026 -7.065 1.00 59.81 340 HIS A O 1
ATOM 2743 N N . GLN A 1 341 ? -8.528 -3.416 -8.684 1.00 48.09 341 GLN A N 1
ATOM 2744 C CA . GLN A 1 341 ? -9.852 -3.786 -9.203 1.00 48.09 341 GLN A CA 1
ATOM 2745 C C . GLN A 1 341 ? -10.434 -5.059 -8.548 1.00 48.09 341 GLN A C 1
ATOM 2747 O O . GLN A 1 341 ? -11.362 -5.646 -9.101 1.00 48.09 341 GLN A O 1
ATOM 2752 N N . ILE A 1 342 ? -9.887 -5.512 -7.410 1.00 34.94 342 ILE A N 1
ATOM 2753 C CA . ILE A 1 342 ? -10.317 -6.735 -6.702 1.00 34.94 342 ILE A CA 1
ATOM 2754 C C . ILE A 1 342 ? -11.181 -6.394 -5.494 1.00 34.94 342 ILE A C 1
ATOM 2756 O O . ILE A 1 342 ? -10.739 -5.543 -4.687 1.00 34.94 342 ILE A O 1
#

Mean predicted aligned error: 9.39 Å

pLDDT: mean 87.96, std 10.31, range [34.94, 98.44]